Protein AF-Q4CN52-F1 (afdb_monomer_lite)

Radius of gyration: 37.88 Å; chains: 1; bounding box: 106×66×97 Å

Foldseek 3Di:
DDDDDDDDDPDDPPPPPCPVVPDPVVVLVVLCCLVVDDDDDPVVLVVDDPVVVVVSVVVVVVSVVV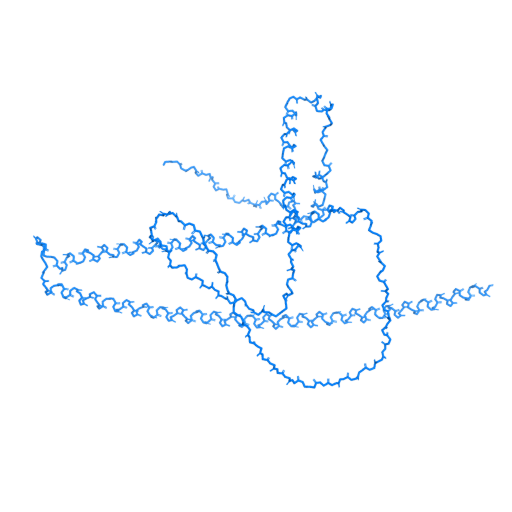VVVLVVLVVVVVVVVPPDPPPPDDDDDDPDPPPPPPDDDDDDDDDDDDDDDDDDDDDDDDDDDDDDDDDDDDDDDDPDDDPPPPDDPDPVNVDCDSVNSSVSVVVVVVVVVVVVVVVVVVVVVVVVVVVVVVVVVVVVVVVVVVLVVVCCVQFPDDPDPHGDPVSVVVSVVVVVVVVVVVVVVVVVVVVVVVVVVVVVVVVVVVVVVVVVVVVVVVVVVVVVVVVVVVVVVVVVVVVVVVVVVVVVVVVVVVVVD

Sequence (321 aa):
MSIARSPVAENGSEVNPFEFLACDNNEQQLWEEVYLRQFPDAQEFEALTLEEQREIVAELQEEVDLLEEETTVFLRHAESLRMPRVPNALLGSPTNRRKSLSTLLLSEPLPQAPEDSTVNENLVAASGELGGEAIVLSSSSVRRGQAYSRKSVDTNEMYVTLEDRVAMLTKERERLRQQREKDEKEGEHLHELLTATVKEAVGRSKELRLELLQFKREVLNEGSSTASSDDLLRFMAKRYSMQAKYLDKLNVQCAAAERNITQTQQQLRQRHAAGEAFRAIDFEQLRIENQQFNERIERKNLELVELKGTSTRTVQTLNTL

Structure (mmCIF, N/CA/C/O backbone):
data_AF-Q4CN52-F1
#
_entry.id   AF-Q4CN52-F1
#
loop_
_atom_site.group_PDB
_atom_site.id
_atom_site.type_symbol
_atom_site.label_atom_id
_atom_site.label_alt_id
_atom_site.label_comp_id
_atom_site.label_asym_id
_atom_site.label_entity_id
_atom_site.label_seq_id
_atom_site.pdbx_PDB_ins_code
_atom_site.Cartn_x
_atom_site.Cartn_y
_atom_site.Cartn_z
_atom_site.occupancy
_atom_site.B_iso_or_equiv
_atom_site.auth_seq_id
_atom_site.auth_comp_id
_atom_site.auth_asym_id
_atom_site.auth_atom_id
_atom_site.pdbx_PDB_model_num
ATOM 1 N N . MET A 1 1 ? 26.172 13.542 10.185 1.00 41.12 1 MET A N 1
ATOM 2 C CA . MET A 1 1 ? 26.839 12.900 11.336 1.00 41.12 1 MET A CA 1
ATOM 3 C C . MET A 1 1 ? 25.776 12.653 12.396 1.00 41.12 1 MET A C 1
ATOM 5 O O . MET A 1 1 ? 24.963 13.540 12.595 1.00 41.12 1 MET A O 1
ATOM 9 N N . SER A 1 2 ? 25.777 11.455 12.986 1.00 41.44 2 SER A N 1
ATOM 10 C CA . SER A 1 2 ? 24.912 10.966 14.078 1.00 41.44 2 SER A CA 1
ATOM 11 C C . SER A 1 2 ? 23.402 10.875 13.822 1.00 41.44 2 SER A C 1
ATOM 13 O O . SER A 1 2 ? 22.648 11.779 14.151 1.00 41.44 2 SER A O 1
ATOM 15 N N . ILE A 1 3 ? 22.961 9.710 13.333 1.00 44.53 3 ILE A N 1
ATOM 16 C CA . ILE A 1 3 ? 21.624 9.173 13.626 1.00 44.53 3 ILE A CA 1
ATOM 17 C C . ILE A 1 3 ? 21.858 7.941 14.498 1.00 44.53 3 ILE A C 1
ATOM 19 O O . ILE A 1 3 ? 22.476 6.968 14.058 1.00 44.53 3 ILE A O 1
ATOM 23 N N . ALA A 1 4 ? 21.443 8.033 15.759 1.00 48.38 4 ALA A N 1
ATOM 24 C CA . ALA A 1 4 ? 21.527 6.952 16.723 1.00 48.38 4 ALA A CA 1
ATOM 25 C C . ALA A 1 4 ? 20.525 5.852 16.344 1.00 48.38 4 ALA A C 1
ATOM 27 O O . ALA A 1 4 ? 19.319 6.075 16.309 1.00 48.38 4 ALA A O 1
ATOM 28 N N . ARG A 1 5 ? 21.055 4.663 16.044 1.00 37.78 5 ARG A N 1
ATOM 29 C CA . ARG A 1 5 ? 20.322 3.394 16.041 1.00 37.78 5 ARG A CA 1
ATOM 30 C C . ARG A 1 5 ? 20.084 2.981 17.495 1.00 37.78 5 ARG A C 1
ATOM 32 O O . ARG A 1 5 ? 21.060 2.862 18.233 1.00 37.78 5 ARG A O 1
ATOM 39 N N . SER A 1 6 ? 18.841 2.708 17.879 1.00 48.25 6 SER A N 1
ATOM 40 C CA . SER A 1 6 ? 18.542 1.832 19.018 1.00 48.25 6 SER A CA 1
ATOM 41 C C . SER A 1 6 ? 18.212 0.416 18.505 1.00 48.25 6 SER A C 1
ATOM 43 O O . SER A 1 6 ? 17.913 0.252 17.317 1.00 48.25 6 SER A O 1
ATOM 45 N N . PRO A 1 7 ? 18.414 -0.622 19.336 1.00 40.28 7 PRO A N 1
ATOM 46 C CA . PRO A 1 7 ? 18.728 -1.964 18.871 1.00 40.28 7 PRO A CA 1
ATOM 47 C C . PRO A 1 7 ? 17.494 -2.847 18.669 1.00 40.28 7 PRO A C 1
ATOM 49 O O . PRO A 1 7 ? 16.496 -2.744 19.373 1.00 40.28 7 PRO A O 1
ATOM 52 N N . VAL A 1 8 ? 17.640 -3.761 17.711 1.00 36.97 8 VAL A N 1
ATOM 53 C CA . VAL A 1 8 ? 16.787 -4.927 17.472 1.00 36.97 8 VAL A CA 1
ATOM 54 C C . VAL A 1 8 ? 16.820 -5.824 18.711 1.00 36.97 8 VAL A C 1
ATOM 56 O O . VAL A 1 8 ? 17.900 -6.258 19.113 1.00 36.97 8 VAL A O 1
ATOM 59 N N . ALA A 1 9 ? 15.655 -6.107 19.292 1.00 44.53 9 ALA A N 1
ATOM 60 C CA . ALA A 1 9 ? 15.470 -7.189 20.250 1.00 44.53 9 ALA A CA 1
ATOM 61 C C . ALA A 1 9 ? 14.647 -8.295 19.581 1.00 44.53 9 ALA A C 1
ATOM 63 O O . ALA A 1 9 ? 13.509 -8.093 19.163 1.00 44.53 9 ALA A O 1
ATOM 64 N N . GLU A 1 10 ? 15.292 -9.447 19.430 1.00 38.47 10 GLU A N 1
ATOM 65 C CA . GLU A 1 10 ? 14.723 -10.711 18.983 1.00 38.47 10 GLU A CA 1
ATOM 66 C C . GLU A 1 10 ? 13.746 -11.258 20.039 1.00 38.47 10 GLU A C 1
ATOM 68 O O . GLU A 1 10 ? 14.039 -11.227 21.231 1.00 38.47 10 GLU A O 1
ATOM 73 N N . ASN A 1 11 ? 12.623 -11.818 19.580 1.00 39.62 11 ASN A N 1
ATOM 74 C CA . ASN A 1 11 ? 11.666 -12.629 20.344 1.00 39.62 11 ASN A CA 1
ATOM 75 C C . ASN A 1 11 ? 11.054 -11.988 21.603 1.00 39.62 11 ASN A C 1
ATOM 77 O O . ASN A 1 11 ? 11.485 -12.226 22.729 1.00 39.62 11 ASN A O 1
ATOM 81 N N . GLY A 1 12 ? 9.926 -11.310 21.426 1.00 34.00 12 GLY A N 1
ATOM 82 C CA . GLY A 1 12 ? 8.997 -11.006 22.509 1.00 34.00 12 GLY A CA 1
ATOM 83 C C . GLY A 1 12 ? 7.666 -10.613 21.900 1.00 34.00 12 GLY A C 1
ATOM 84 O O . GLY A 1 12 ? 7.642 -9.778 21.003 1.00 34.00 12 GLY A O 1
ATOM 85 N N . SER A 1 13 ? 6.578 -11.255 22.320 1.00 41.47 13 SER A N 1
ATOM 86 C CA . SER A 1 13 ? 5.227 -10.832 21.963 1.00 41.47 13 SER A CA 1
ATOM 87 C C . SER A 1 13 ? 5.102 -9.330 22.206 1.00 41.47 13 SER A C 1
ATOM 89 O O . SER A 1 13 ? 5.312 -8.886 23.337 1.00 41.47 13 SER A O 1
ATOM 91 N N . GLU A 1 14 ? 4.779 -8.558 21.170 1.00 43.41 14 GLU A N 1
ATOM 92 C CA . GLU A 1 14 ? 4.268 -7.203 21.348 1.00 43.41 14 GLU A CA 1
ATOM 93 C C . GLU A 1 14 ? 2.945 -7.334 22.105 1.00 43.41 14 GLU A C 1
ATOM 95 O O . GLU A 1 14 ? 1.883 -7.526 21.517 1.00 43.41 14 GLU A O 1
ATOM 100 N N . VAL A 1 15 ? 3.035 -7.328 23.437 1.00 47.25 15 VAL A N 1
ATOM 101 C CA . VAL A 1 15 ? 1.887 -7.134 24.311 1.00 47.25 15 VAL A CA 1
ATOM 102 C C . VAL A 1 15 ? 1.438 -5.721 24.012 1.00 47.25 15 VAL A C 1
ATOM 104 O O . VAL A 1 15 ? 2.102 -4.747 24.373 1.00 47.25 15 VAL A O 1
ATOM 107 N N . ASN A 1 16 ? 0.363 -5.623 23.243 1.00 52.88 16 ASN A N 1
ATOM 108 C CA . ASN A 1 16 ? -0.244 -4.355 22.913 1.00 52.88 16 ASN A CA 1
ATOM 109 C C . ASN A 1 16 ? -0.607 -3.708 24.263 1.00 52.88 16 ASN A C 1
ATOM 111 O O . ASN A 1 16 ? -1.336 -4.335 25.033 1.00 52.88 16 ASN A O 1
ATOM 115 N N . PRO A 1 17 ? -0.131 -2.496 24.604 1.00 55.00 17 PRO A N 1
ATOM 116 C CA . PRO A 1 17 ? -0.416 -1.875 25.906 1.00 55.00 17 PRO A CA 1
ATOM 117 C C . PRO A 1 17 ? -1.921 -1.637 26.139 1.00 55.00 17 PRO A C 1
ATOM 119 O O . PRO A 1 17 ? -2.344 -1.290 27.235 1.00 55.00 17 PRO A O 1
ATOM 122 N N . PHE A 1 18 ? -2.731 -1.885 25.109 1.00 49.16 18 PHE A N 1
ATOM 123 C CA . PHE A 1 18 ? -4.181 -1.822 25.093 1.00 49.16 18 PHE A CA 1
ATOM 124 C C . PHE A 1 18 ? -4.878 -3.195 25.123 1.00 49.16 18 PHE A C 1
ATOM 126 O O . PHE A 1 18 ? -6.095 -3.244 24.995 1.00 49.16 18 PHE A O 1
ATOM 133 N N . GLU A 1 19 ? -4.169 -4.316 25.301 1.00 50.66 19 GLU A N 1
ATOM 134 C CA . GLU A 1 19 ? -4.784 -5.659 25.373 1.00 50.66 19 GLU A CA 1
ATOM 135 C C . GLU A 1 19 ? -5.739 -5.804 26.581 1.00 50.66 19 GLU A C 1
ATOM 137 O O . GLU A 1 19 ? -6.690 -6.580 26.543 1.00 50.66 19 GLU A O 1
ATOM 142 N N . PHE A 1 20 ? -5.581 -4.962 27.608 1.00 50.81 20 PHE A N 1
ATOM 143 C CA . PHE A 1 20 ? -6.524 -4.817 28.726 1.00 50.81 20 PHE A CA 1
ATOM 144 C C . PHE A 1 20 ? -7.886 -4.201 28.331 1.00 50.81 20 PHE A C 1
ATOM 146 O O . PHE A 1 20 ? -8.882 -4.417 29.025 1.00 50.81 20 PHE A O 1
ATOM 153 N N . LEU A 1 21 ? -7.970 -3.496 27.195 1.00 48.28 21 LEU A N 1
ATOM 154 C CA . LEU A 1 21 ? -9.228 -2.948 26.666 1.00 48.28 21 LEU A CA 1
ATOM 155 C C . LEU A 1 21 ? -10.101 -4.007 25.970 1.00 48.28 21 LEU A C 1
ATOM 157 O O . LEU A 1 21 ? -11.225 -3.714 25.588 1.00 48.28 21 LEU A O 1
ATOM 161 N N . ALA A 1 22 ? -9.616 -5.241 25.795 1.00 48.03 22 ALA A N 1
ATOM 162 C CA . ALA A 1 22 ? -10.316 -6.273 25.024 1.00 48.03 22 ALA A CA 1
ATOM 163 C C . ALA A 1 22 ? -11.457 -6.988 25.780 1.00 48.03 22 ALA A C 1
ATOM 165 O O . ALA A 1 22 ? -12.064 -7.911 25.240 1.00 48.03 22 ALA A O 1
ATOM 166 N N . CYS A 1 23 ? -11.755 -6.604 27.024 1.00 44.44 23 CYS A N 1
ATOM 167 C CA . CYS A 1 23 ? -12.922 -7.106 27.747 1.00 44.44 23 CYS A CA 1
ATOM 168 C C . CYS A 1 23 ? -14.024 -6.045 27.730 1.00 44.44 23 CYS A C 1
ATOM 170 O O . CYS A 1 23 ? -13.919 -5.056 28.446 1.00 44.44 23 CYS A O 1
ATOM 172 N N . ASP A 1 24 ? -15.104 -6.286 26.984 1.00 56.06 24 ASP A N 1
ATOM 173 C CA . ASP A 1 24 ? -16.259 -5.374 26.877 1.00 56.06 24 ASP A CA 1
ATOM 174 C C . ASP A 1 24 ? -16.867 -4.985 28.247 1.00 56.06 24 ASP A C 1
ATOM 176 O O . ASP A 1 24 ? -17.455 -3.918 28.391 1.00 56.06 24 ASP A O 1
ATOM 180 N N . ASN A 1 25 ? -16.676 -5.811 29.285 1.00 54.09 25 ASN A N 1
ATOM 181 C CA . ASN A 1 25 ? -17.121 -5.520 30.658 1.00 54.09 25 ASN A CA 1
ATOM 182 C C . ASN A 1 25 ? -16.193 -4.566 31.437 1.00 54.09 25 ASN A C 1
ATOM 184 O O . ASN A 1 25 ? -16.567 -4.090 32.502 1.00 54.09 25 ASN A O 1
ATOM 188 N N . ASN A 1 26 ? -14.981 -4.318 30.944 1.00 67.50 26 ASN A N 1
ATOM 189 C CA . ASN A 1 26 ? -13.956 -3.517 31.610 1.00 67.50 26 ASN A CA 1
ATOM 190 C C . ASN A 1 26 ? -13.982 -2.055 31.139 1.00 67.50 26 ASN A C 1
ATOM 192 O O . ASN A 1 26 ? -13.696 -1.151 31.914 1.00 67.50 26 ASN A O 1
ATOM 196 N N . GLU A 1 27 ? -14.384 -1.802 29.887 1.00 66.62 27 GLU A N 1
ATOM 197 C CA . GLU A 1 27 ? -14.459 -0.434 29.361 1.00 66.62 27 GLU A CA 1
ATOM 198 C C . GLU A 1 27 ? -15.453 0.423 30.164 1.00 66.62 27 GLU A C 1
ATOM 200 O O . GLU A 1 27 ? -15.114 1.542 30.531 1.00 66.62 27 GLU A O 1
ATOM 205 N N . GLN A 1 28 ? -16.642 -0.092 30.509 1.00 68.31 28 GLN A N 1
ATOM 206 C CA . GLN A 1 28 ? -17.619 0.667 31.309 1.00 68.31 28 GLN A CA 1
ATOM 207 C C . GLN A 1 28 ? -17.085 1.036 32.694 1.00 68.31 28 GLN A C 1
ATOM 209 O O . GLN A 1 28 ? -17.228 2.183 33.103 1.00 68.31 28 GLN A O 1
ATOM 214 N N . GLN A 1 29 ? -16.426 0.099 33.379 1.00 73.44 29 GLN A N 1
ATOM 215 C CA . GLN A 1 29 ? -15.845 0.349 34.696 1.00 73.44 29 GLN A CA 1
ATOM 216 C C . GLN A 1 29 ? -14.724 1.398 34.628 1.00 73.44 29 GLN A C 1
ATOM 218 O O . GLN A 1 29 ? -14.658 2.278 35.479 1.00 73.44 29 GLN A O 1
ATOM 223 N N . LEU A 1 30 ? -13.891 1.362 33.584 1.00 72.25 30 LEU A N 1
ATOM 224 C CA . LEU A 1 30 ? -12.852 2.372 33.362 1.00 72.25 30 LEU A CA 1
ATOM 225 C C . LEU A 1 30 ? -13.446 3.757 33.098 1.00 72.25 30 LEU A C 1
ATOM 227 O O . LEU A 1 30 ? -12.950 4.750 33.622 1.00 72.25 30 LEU A O 1
ATOM 231 N N . TRP A 1 31 ? -14.522 3.841 32.313 1.00 74.50 31 TRP A N 1
ATOM 232 C CA . TRP A 1 31 ? -15.218 5.110 32.106 1.00 74.50 31 TRP A CA 1
ATOM 233 C C . TRP A 1 31 ? -15.865 5.611 33.396 1.00 74.50 31 TRP A C 1
ATOM 235 O O . TRP A 1 31 ? -15.773 6.799 33.689 1.00 74.50 31 TRP A O 1
ATOM 245 N N . GLU A 1 32 ? -16.474 4.732 34.191 1.00 77.38 32 GLU A N 1
ATOM 246 C CA . GLU A 1 32 ? -16.991 5.098 35.511 1.00 77.38 32 GLU A CA 1
ATOM 247 C C . GLU A 1 32 ? -15.885 5.652 36.413 1.00 77.38 32 GLU A C 1
ATOM 249 O O . GLU A 1 32 ? -16.086 6.698 37.017 1.00 77.38 32 GLU A O 1
ATOM 254 N N . GLU A 1 33 ? -14.707 5.027 36.456 1.00 79.56 33 GLU A N 1
ATOM 255 C CA . GLU A 1 33 ? -13.560 5.533 37.222 1.00 79.56 33 GLU A CA 1
ATOM 256 C C . GLU A 1 33 ? -13.109 6.923 36.755 1.00 79.56 33 GLU A C 1
ATOM 258 O O . GLU A 1 33 ? -12.825 7.781 37.589 1.00 79.56 33 GLU A O 1
ATOM 263 N N . VAL A 1 34 ? -13.097 7.174 35.441 1.00 77.50 34 VAL A N 1
ATOM 264 C CA . VAL A 1 34 ? -12.748 8.487 34.876 1.00 77.50 34 VAL A CA 1
ATOM 265 C C . VAL A 1 34 ? -13.794 9.544 35.240 1.00 77.50 34 VAL A C 1
ATOM 267 O O . VAL A 1 34 ? -13.436 10.606 35.732 1.00 77.50 34 VAL A O 1
ATOM 270 N N . TYR A 1 35 ? -15.088 9.267 35.048 1.00 79.50 35 TYR A N 1
ATOM 271 C CA . TYR A 1 35 ? -16.145 10.258 35.300 1.00 79.50 35 TYR A CA 1
ATOM 272 C C . TYR A 1 35 ? -16.517 10.421 36.781 1.00 79.50 35 TYR A C 1
ATOM 274 O O . TYR A 1 35 ? -17.169 11.404 37.135 1.00 79.50 35 TYR A O 1
ATOM 282 N N . LEU A 1 36 ? -16.159 9.464 37.640 1.00 80.75 36 LEU A N 1
ATOM 283 C CA . LEU A 1 36 ? -16.383 9.523 39.088 1.00 80.75 36 LEU A CA 1
ATOM 284 C C . LEU A 1 36 ? -15.123 9.925 39.863 1.00 80.75 36 LEU A C 1
ATOM 286 O O . LEU A 1 36 ? -15.158 9.919 41.098 1.00 80.75 36 LEU A O 1
ATOM 290 N N . ARG A 1 37 ? -14.028 10.273 39.174 1.00 81.44 37 ARG A N 1
ATOM 291 C CA . ARG A 1 37 ? -12.808 10.779 39.802 1.00 81.44 37 ARG A CA 1
ATOM 292 C C . ARG A 1 37 ? -13.136 12.036 40.612 1.00 81.44 37 ARG A C 1
ATOM 294 O O . ARG A 1 37 ? -13.828 12.937 40.146 1.00 81.44 37 ARG A O 1
ATOM 301 N N . GLN A 1 38 ? -12.680 12.067 41.861 1.00 84.75 38 GLN A N 1
ATOM 302 C CA . GLN A 1 38 ? -12.894 13.191 42.771 1.00 84.75 38 GLN A CA 1
ATOM 303 C C . GLN A 1 38 ? -11.559 13.862 43.058 1.00 84.75 38 GLN A C 1
ATOM 305 O O . GLN A 1 38 ? -10.579 13.192 43.385 1.00 84.75 38 GLN A O 1
ATOM 310 N N . PHE A 1 39 ? -11.543 15.186 42.952 1.00 85.31 39 PHE A N 1
ATOM 311 C CA . PHE A 1 39 ? -10.416 16.004 43.375 1.00 85.31 39 PHE A CA 1
ATOM 312 C C . PHE A 1 39 ? -10.600 16.443 44.829 1.00 85.31 39 PHE A C 1
ATOM 314 O O . PHE A 1 39 ? -11.741 16.637 45.255 1.00 85.31 39 PHE A O 1
ATOM 321 N N . PRO A 1 40 ? -9.500 16.610 45.582 1.00 83.19 40 PRO A N 1
ATOM 322 C CA . PRO A 1 40 ? -9.564 17.085 46.956 1.00 83.19 40 PRO A CA 1
ATOM 323 C C . PRO A 1 40 ? -10.214 18.467 47.036 1.00 83.19 40 PRO A C 1
ATOM 325 O O . PRO A 1 40 ? -9.947 19.351 46.215 1.00 83.19 40 PRO A O 1
ATOM 328 N N . ASP A 1 41 ? -11.040 18.663 48.062 1.00 86.19 41 ASP A N 1
ATOM 329 C CA . ASP A 1 41 ? -11.670 19.955 48.331 1.00 86.19 41 ASP A CA 1
ATOM 330 C C . ASP A 1 41 ? -10.610 21.017 48.677 1.00 86.19 41 ASP A C 1
ATOM 332 O O . ASP A 1 41 ? -9.489 20.704 49.076 1.00 86.19 41 ASP A O 1
ATOM 336 N N . ALA A 1 42 ? -10.957 22.308 48.598 1.00 86.81 42 ALA A N 1
ATOM 337 C CA . ALA A 1 42 ? -10.000 23.405 48.814 1.00 86.81 42 ALA A CA 1
ATOM 338 C C . ALA A 1 42 ? -9.206 23.305 50.139 1.00 86.81 42 ALA A C 1
ATOM 340 O O . ALA A 1 42 ? -8.033 23.664 50.185 1.00 86.81 42 ALA A O 1
ATOM 341 N N . GLN A 1 43 ? -9.825 22.784 51.206 1.00 85.06 43 GLN A N 1
ATOM 342 C CA . GLN A 1 43 ? -9.169 22.576 52.506 1.00 85.06 43 GLN A CA 1
ATOM 343 C C . GLN A 1 43 ? -8.192 21.393 52.497 1.00 85.06 43 GLN A C 1
ATOM 345 O O . GLN A 1 43 ? -7.158 21.438 53.160 1.00 85.06 43 GLN A O 1
ATOM 350 N N . GLU A 1 44 ? -8.513 20.339 51.749 1.00 85.44 44 GLU A N 1
ATOM 351 C CA . GLU A 1 44 ? -7.656 19.164 51.580 1.00 85.44 44 GLU A CA 1
ATOM 352 C C . GLU A 1 44 ? -6.467 19.506 50.679 1.00 85.44 44 GLU A C 1
ATOM 354 O O . GLU A 1 44 ? -5.334 19.150 50.991 1.00 85.44 44 GLU A O 1
ATOM 359 N N . PHE A 1 45 ? -6.705 20.296 49.628 1.00 87.69 45 PHE A N 1
ATOM 360 C CA . PHE A 1 45 ? -5.666 20.827 48.750 1.00 87.69 45 PHE A CA 1
ATOM 361 C C . PHE A 1 45 ? -4.639 21.685 49.505 1.00 87.69 45 PHE A C 1
ATOM 363 O O . PHE A 1 45 ? -3.437 21.543 49.289 1.00 87.69 45 PHE A O 1
ATOM 370 N N . GLU A 1 46 ? -5.078 22.538 50.438 1.00 87.31 46 GLU A N 1
ATOM 371 C CA . GLU A 1 46 ? -4.179 23.350 51.276 1.00 87.31 46 GLU A CA 1
ATOM 372 C C . GLU A 1 46 ? -3.344 22.523 52.270 1.00 87.31 46 GLU A C 1
ATOM 374 O O . GLU A 1 46 ? -2.264 22.962 52.672 1.00 87.31 46 GLU A O 1
ATOM 379 N N . ALA A 1 47 ? -3.817 21.335 52.661 1.00 89.25 47 ALA A N 1
ATOM 380 C CA . ALA A 1 47 ? -3.114 20.441 53.581 1.00 89.25 47 ALA A CA 1
ATOM 381 C C . ALA A 1 47 ? -2.030 19.582 52.899 1.00 89.25 47 ALA A C 1
ATOM 383 O O . ALA A 1 47 ? -1.182 19.012 53.591 1.00 89.25 47 ALA A O 1
ATOM 384 N N . LEU A 1 48 ? -2.055 19.494 51.567 1.00 87.81 48 LEU A N 1
ATOM 385 C CA . LEU A 1 48 ? -1.108 18.725 50.763 1.00 87.81 48 LEU A CA 1
ATOM 386 C C . LEU A 1 48 ? 0.245 19.437 50.632 1.00 87.81 48 LEU A C 1
ATOM 388 O O . LEU A 1 48 ? 0.365 20.662 50.707 1.00 87.81 48 LEU A O 1
ATOM 392 N N . THR A 1 49 ? 1.297 18.652 50.425 1.00 92.31 49 THR A N 1
ATOM 393 C CA . THR A 1 49 ? 2.633 19.170 50.127 1.00 92.31 49 THR A CA 1
ATOM 394 C C . THR A 1 49 ? 2.650 19.900 48.781 1.00 92.31 49 THR A C 1
ATOM 396 O O . THR A 1 49 ? 1.843 19.638 47.894 1.00 92.31 49 THR A O 1
ATOM 399 N N . LEU A 1 50 ? 3.614 20.807 48.581 1.00 89.44 50 LEU A N 1
ATOM 400 C CA . LEU A 1 50 ? 3.767 21.517 47.301 1.00 89.44 50 LEU A CA 1
ATOM 401 C C . LEU A 1 50 ? 3.996 20.578 46.104 1.00 89.44 50 LEU A C 1
ATOM 403 O O . LEU A 1 50 ? 3.726 20.973 44.972 1.00 89.44 50 LEU A O 1
ATOM 407 N N . GLU A 1 51 ? 4.548 19.385 46.329 1.00 91.50 51 GLU A N 1
ATOM 408 C CA . GLU A 1 51 ? 4.743 18.375 45.284 1.00 91.50 51 GLU A CA 1
ATOM 409 C C . GLU A 1 51 ? 3.409 17.716 44.919 1.00 91.50 51 GLU A C 1
ATOM 411 O O . GLU A 1 51 ? 3.038 17.734 43.748 1.00 91.50 51 GLU A O 1
ATOM 416 N N . GLU A 1 52 ? 2.638 17.270 45.914 1.00 91.62 52 GLU A N 1
ATOM 417 C CA . GLU A 1 52 ? 1.290 16.711 45.718 1.00 91.62 52 GLU A CA 1
ATOM 418 C C . GLU A 1 52 ? 0.336 17.733 45.079 1.00 91.62 52 GLU A C 1
ATOM 420 O O . GLU A 1 52 ? -0.405 17.409 44.156 1.00 91.62 52 GLU A O 1
ATOM 425 N N . GLN A 1 53 ? 0.396 19.003 45.497 1.00 91.06 53 GLN A N 1
ATOM 426 C CA . GLN A 1 53 ? -0.383 20.079 44.876 1.00 91.06 53 GLN A CA 1
ATOM 427 C C . GLN A 1 53 ? -0.053 20.243 43.386 1.00 91.06 53 GLN A C 1
ATOM 429 O O . GLN A 1 53 ? -0.948 20.498 42.584 1.00 91.06 53 GLN A O 1
ATOM 434 N N . ARG A 1 54 ? 1.222 20.112 42.993 1.00 92.06 54 ARG A N 1
ATOM 435 C CA . ARG A 1 54 ? 1.630 20.195 41.579 1.00 92.06 54 ARG A CA 1
ATOM 436 C C . ARG A 1 54 ? 1.138 19.001 40.777 1.00 92.06 54 ARG A C 1
ATOM 438 O O . ARG A 1 54 ? 0.740 19.196 39.634 1.00 92.06 54 ARG A O 1
ATOM 445 N N . GLU A 1 55 ? 1.185 17.809 41.359 1.00 92.31 55 GLU A N 1
ATOM 446 C CA . GLU A 1 55 ? 0.684 16.584 40.738 1.00 92.31 55 GLU A CA 1
ATOM 447 C C . GLU A 1 55 ? -0.824 16.679 40.500 1.00 92.31 55 GLU A C 1
ATOM 449 O O . GLU A 1 55 ? -1.257 16.577 39.359 1.00 92.31 55 GLU A O 1
ATOM 454 N N . ILE A 1 56 ? -1.604 17.035 41.523 1.00 90.56 56 ILE A N 1
ATOM 455 C CA . ILE A 1 56 ? -3.061 17.204 41.405 1.00 90.56 56 ILE A CA 1
ATOM 456 C C . ILE A 1 56 ? -3.426 18.279 40.378 1.00 90.56 56 ILE A C 1
ATOM 458 O O . ILE A 1 56 ? -4.357 18.100 39.599 1.00 90.56 56 ILE A O 1
ATOM 462 N N . VAL A 1 57 ? -2.700 19.403 40.346 1.00 91.00 57 VAL A N 1
ATOM 463 C CA . VAL A 1 57 ? -2.934 20.445 39.334 1.00 91.00 57 VAL A CA 1
ATOM 464 C C . VAL A 1 57 ? -2.614 19.936 37.927 1.00 91.00 57 VAL A C 1
ATOM 466 O O . VAL A 1 57 ? -3.334 20.290 36.998 1.00 91.00 57 VAL A O 1
ATOM 469 N N . ALA A 1 58 ? -1.571 19.122 37.754 1.00 92.00 58 ALA A N 1
ATOM 470 C CA . ALA A 1 58 ? -1.245 18.520 36.463 1.00 92.00 58 ALA A CA 1
ATOM 471 C C . ALA A 1 58 ? -2.308 17.497 36.025 1.00 92.00 58 ALA A C 1
ATOM 473 O O . ALA A 1 58 ? -2.732 17.529 34.874 1.00 92.00 58 ALA A O 1
ATOM 474 N N . GLU A 1 59 ? -2.791 16.655 36.942 1.00 90.25 59 GLU A N 1
ATOM 475 C CA . GLU A 1 59 ? -3.889 15.716 36.678 1.00 90.25 59 GLU A CA 1
ATOM 476 C C . GLU A 1 59 ? -5.193 16.444 36.323 1.00 90.25 59 GLU A C 1
ATOM 478 O O . GLU A 1 59 ? -5.877 16.066 35.378 1.00 90.25 59 GLU A O 1
ATOM 483 N N . LEU A 1 60 ? -5.524 17.523 37.041 1.00 89.94 60 LEU A N 1
ATOM 484 C CA . LEU A 1 60 ? -6.700 18.343 36.749 1.00 89.94 60 LEU A CA 1
ATOM 485 C C . LEU A 1 60 ? -6.579 19.039 35.387 1.00 89.94 60 LEU A C 1
ATOM 487 O O . LEU A 1 60 ? -7.572 19.170 34.680 1.00 89.94 60 LEU A O 1
ATOM 491 N N . GLN A 1 61 ? -5.379 19.492 35.013 1.00 92.38 61 GLN A N 1
ATOM 492 C CA . GLN A 1 61 ? -5.125 20.039 33.677 1.00 92.38 61 GLN A CA 1
ATOM 493 C C . GLN A 1 61 ? -5.358 18.984 32.592 1.00 92.38 61 GLN A C 1
ATOM 495 O O . GLN A 1 61 ? -6.064 19.266 31.630 1.00 92.38 61 GLN A O 1
ATOM 500 N N . GLU A 1 62 ? -4.837 17.770 32.776 1.00 90.94 62 GLU A N 1
ATOM 501 C CA . GLU A 1 62 ? -5.072 16.654 31.854 1.00 90.94 62 GLU A CA 1
ATOM 502 C C . GLU A 1 62 ? -6.567 16.308 31.745 1.00 90.94 62 GLU A C 1
ATOM 504 O O . GLU A 1 62 ? -7.074 16.105 30.645 1.00 90.94 62 GLU A O 1
ATOM 509 N N . GLU A 1 63 ? -7.307 16.300 32.858 1.00 89.19 63 GLU A N 1
ATOM 510 C CA . GLU A 1 63 ? -8.750 16.040 32.840 1.00 89.19 63 GLU A CA 1
ATOM 511 C C . GLU A 1 63 ? -9.542 17.150 32.137 1.00 89.19 63 GLU A C 1
ATOM 513 O O . GLU A 1 63 ? -10.455 16.860 31.363 1.00 89.19 63 GLU A O 1
ATOM 518 N N . VAL A 1 64 ? -9.180 18.418 32.349 1.00 90.12 64 VAL A N 1
ATOM 519 C CA . VAL A 1 64 ? -9.785 19.542 31.620 1.00 90.12 64 VAL A CA 1
ATOM 520 C C . VAL A 1 64 ? -9.538 19.401 30.118 1.00 90.12 64 VAL A C 1
ATOM 522 O O . VAL A 1 64 ? -10.492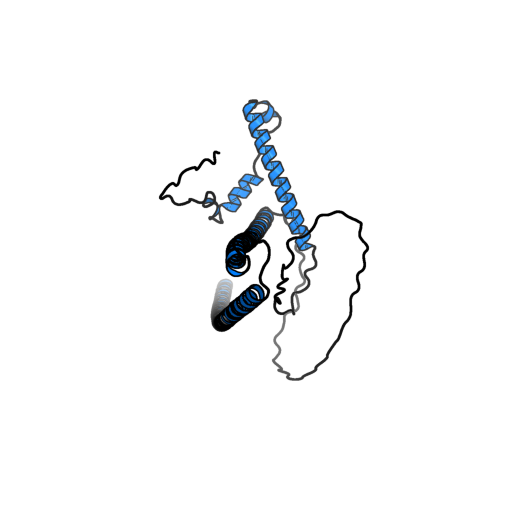 19.517 29.348 1.00 90.12 64 VAL A O 1
ATOM 525 N N . ASP A 1 65 ? -8.313 19.072 29.701 1.00 92.12 65 ASP A N 1
ATOM 526 C CA . ASP A 1 65 ? -7.978 18.843 28.291 1.00 92.12 65 ASP A CA 1
ATOM 527 C C . ASP A 1 65 ? -8.805 17.678 27.697 1.00 92.12 65 ASP A C 1
ATOM 529 O O . ASP A 1 65 ? -9.324 17.772 26.580 1.00 92.12 65 ASP A O 1
ATOM 533 N N . LEU A 1 66 ? -8.999 16.589 28.454 1.00 90.25 66 LEU A N 1
ATOM 534 C CA . LEU A 1 66 ? -9.835 15.453 28.043 1.00 90.25 66 LEU A CA 1
ATOM 535 C C . LEU A 1 66 ? -11.318 15.831 27.899 1.00 90.25 66 LEU A C 1
ATOM 537 O O . LEU A 1 66 ? -11.960 15.425 26.925 1.00 90.25 66 LEU A O 1
ATOM 541 N N . LEU A 1 67 ? -11.867 16.613 28.833 1.00 89.38 67 LEU A N 1
ATOM 542 C CA . LEU A 1 67 ? -13.255 17.091 28.791 1.00 89.38 67 LEU A CA 1
ATOM 543 C C . LEU A 1 67 ? -13.487 18.090 27.647 1.00 89.38 67 LEU A C 1
ATOM 545 O O . LEU A 1 67 ? -14.566 18.110 27.038 1.00 89.38 67 LEU A O 1
ATOM 549 N N . GLU A 1 68 ? -12.488 18.914 27.323 1.00 92.50 68 GLU A N 1
ATOM 550 C CA . GLU A 1 68 ? -12.524 19.784 26.147 1.00 92.50 68 GLU A CA 1
ATOM 551 C C . GLU A 1 68 ? -12.604 18.951 24.861 1.00 92.50 68 GLU A C 1
ATOM 553 O O . GLU A 1 68 ? -13.510 19.167 24.046 1.00 92.50 68 GLU A O 1
ATOM 558 N N . GLU A 1 69 ? -11.736 17.946 24.706 1.00 91.00 69 GLU A N 1
ATOM 559 C CA . GLU A 1 69 ? -11.763 17.027 23.564 1.00 91.00 69 GLU A CA 1
ATOM 560 C C . GLU A 1 69 ? -13.092 16.265 23.467 1.00 91.00 69 GLU A C 1
ATOM 562 O O . GLU A 1 69 ? -13.705 16.236 22.394 1.00 91.00 69 GLU A O 1
ATOM 567 N N . GLU A 1 70 ? -13.601 15.725 24.578 1.00 90.81 70 GLU A N 1
ATOM 568 C CA . GLU A 1 70 ? -14.916 15.076 24.657 1.00 90.81 70 GLU A CA 1
ATOM 569 C C . GLU A 1 70 ? -16.028 16.010 24.154 1.00 90.81 70 GLU A C 1
ATOM 571 O O . GLU A 1 70 ? -16.847 15.631 23.306 1.00 90.81 70 GLU A O 1
ATOM 576 N N . THR A 1 71 ? -16.021 17.263 24.613 1.00 91.56 71 THR A N 1
ATOM 577 C CA . THR A 1 71 ? -16.980 18.281 24.176 1.00 91.56 71 THR A CA 1
ATOM 578 C C . THR A 1 71 ? -16.898 18.497 22.665 1.00 91.56 71 THR A C 1
ATOM 580 O O . THR A 1 71 ? -17.936 18.577 21.996 1.00 91.56 71 THR A O 1
ATOM 583 N N . THR A 1 72 ? -15.693 18.525 22.082 1.00 92.75 72 THR A N 1
ATOM 584 C CA . THR A 1 72 ? -15.547 18.633 20.621 1.00 92.75 72 THR A CA 1
ATOM 585 C C . THR A 1 72 ? -16.135 17.428 19.885 1.00 92.75 72 THR A C 1
ATOM 587 O O . THR A 1 72 ? -16.807 17.600 18.861 1.00 92.75 72 THR A O 1
ATOM 590 N N . VAL A 1 73 ? -15.940 16.211 20.406 1.00 91.31 73 VAL A N 1
ATOM 591 C CA . VAL A 1 73 ? -16.490 14.980 19.822 1.00 91.31 73 VAL A CA 1
ATOM 592 C C . VAL A 1 73 ? -18.015 15.018 19.839 1.00 91.31 73 VAL A C 1
ATOM 594 O O . VAL A 1 73 ? -18.658 14.720 18.826 1.00 91.31 73 VAL A O 1
ATOM 597 N N . PHE A 1 74 ? -18.612 15.441 20.951 1.00 91.44 74 PHE A N 1
ATOM 598 C CA . PHE A 1 74 ? -20.065 15.535 21.080 1.00 91.44 74 PHE A CA 1
ATOM 599 C C . PHE A 1 74 ? -20.664 16.615 20.185 1.00 91.44 74 PHE A C 1
ATOM 601 O O . PHE A 1 74 ? -21.708 16.382 19.571 1.00 91.44 74 PHE A O 1
ATOM 608 N N . LEU A 1 75 ? -19.990 17.756 20.028 1.00 90.94 75 LEU A N 1
ATOM 609 C CA . LEU A 1 75 ? -20.403 18.789 19.078 1.00 90.94 75 LEU A CA 1
ATOM 610 C C . LEU A 1 75 ? -20.414 18.256 17.639 1.00 90.94 75 LEU A C 1
ATOM 612 O O . LEU A 1 75 ? -21.434 18.380 16.959 1.00 90.94 75 LEU A O 1
ATOM 616 N N . ARG A 1 76 ? -19.348 17.570 17.199 1.00 86.75 76 ARG A N 1
ATOM 617 C CA . ARG A 1 76 ? -19.312 16.926 15.870 1.00 86.75 76 ARG A CA 1
ATOM 618 C C . ARG A 1 76 ? -20.423 15.891 15.706 1.00 86.75 76 ARG A C 1
ATOM 620 O O . ARG A 1 76 ? -21.031 15.785 14.638 1.00 86.75 76 ARG A O 1
ATOM 627 N N . HIS A 1 77 ? -20.711 15.117 16.753 1.00 87.75 77 HIS A N 1
ATOM 628 C CA . HIS A 1 77 ? -21.800 14.146 16.720 1.00 87.75 77 HIS A CA 1
ATOM 629 C C . HIS A 1 77 ? -23.165 14.833 16.565 1.00 87.75 77 HIS A C 1
ATOM 631 O O . HIS A 1 77 ? -23.965 14.431 15.716 1.00 87.75 77 HIS A O 1
ATOM 637 N N . ALA A 1 78 ? -23.420 15.897 17.327 1.00 87.31 78 ALA A N 1
ATOM 638 C CA . ALA A 1 78 ? -24.646 16.684 17.233 1.00 87.31 78 ALA A CA 1
ATOM 639 C C . ALA A 1 78 ? -24.810 17.334 15.847 1.00 87.31 78 ALA A C 1
ATOM 641 O O . ALA A 1 78 ? -25.905 17.325 15.281 1.00 87.31 78 ALA A O 1
ATOM 642 N N . GLU A 1 79 ? -23.725 17.846 15.262 1.00 87.88 79 GLU A N 1
ATOM 643 C CA . GLU A 1 79 ? -23.702 18.358 13.887 1.00 87.88 79 GLU A CA 1
ATOM 644 C C . GLU A 1 79 ? -24.036 17.267 12.865 1.00 87.88 79 GLU A C 1
ATOM 646 O O . GLU A 1 79 ? -24.874 17.479 11.986 1.00 87.88 79 GLU A O 1
ATOM 651 N N . SER A 1 80 ? -23.467 16.067 13.017 1.00 84.12 80 SER A N 1
ATOM 652 C CA . SER A 1 80 ? -23.757 14.921 12.147 1.00 84.12 80 SER A CA 1
ATOM 653 C C . SER A 1 80 ? -25.240 14.526 12.160 1.00 84.12 80 SER A C 1
ATOM 655 O O . SER A 1 80 ? -25.757 14.093 11.129 1.00 84.12 80 SER A O 1
ATOM 657 N N . LEU A 1 81 ? -25.933 14.700 13.290 1.00 81.62 81 LEU A N 1
ATOM 658 C CA . LEU A 1 81 ? -27.371 14.440 13.414 1.00 81.62 81 LEU A CA 1
ATOM 659 C C . LEU A 1 81 ? -28.246 15.561 12.834 1.00 81.62 81 LEU A C 1
ATOM 661 O O . LEU A 1 81 ? -29.362 15.288 12.391 1.00 81.62 81 LEU A O 1
ATOM 665 N N . ARG A 1 82 ? -27.762 16.810 12.825 1.00 79.12 82 ARG A N 1
ATOM 666 C CA . ARG A 1 82 ? -28.478 17.961 12.244 1.00 79.12 82 ARG A CA 1
ATOM 667 C C . ARG A 1 82 ? -28.480 17.957 10.720 1.00 79.12 82 ARG A C 1
ATOM 669 O O . ARG A 1 82 ? -29.352 18.584 10.119 1.00 79.12 82 ARG A O 1
ATOM 676 N N . MET A 1 83 ? -27.536 17.262 10.090 1.00 59.47 83 MET A N 1
ATOM 677 C CA . MET A 1 83 ? -27.513 17.158 8.636 1.00 59.47 83 MET A CA 1
ATOM 678 C C . MET A 1 83 ? -28.713 16.330 8.150 1.00 59.47 83 MET A C 1
ATOM 680 O O . MET A 1 83 ? -28.886 15.189 8.589 1.00 59.47 83 MET A O 1
ATOM 684 N N . PRO A 1 84 ? -29.557 16.863 7.243 1.00 52.84 84 PRO A N 1
ATOM 685 C CA . PRO A 1 84 ? -30.687 16.114 6.716 1.00 52.84 84 PRO A CA 1
ATOM 686 C C . PRO A 1 84 ? -30.166 14.855 6.019 1.00 52.84 84 PRO A C 1
ATOM 688 O O . PRO A 1 84 ? -29.460 14.933 5.012 1.00 52.84 84 PRO A O 1
ATOM 691 N N . ARG A 1 85 ? -30.517 13.680 6.558 1.00 53.09 85 ARG A N 1
ATOM 692 C CA . ARG A 1 85 ? -30.357 12.402 5.857 1.00 53.09 85 ARG A CA 1
ATOM 693 C C . ARG A 1 85 ? -31.199 12.469 4.585 1.00 53.09 85 ARG A C 1
ATOM 695 O O . ARG A 1 85 ? -32.399 12.206 4.620 1.00 53.09 85 ARG A O 1
ATOM 702 N N . VAL A 1 86 ? -30.578 12.819 3.462 1.00 48.69 86 VAL A N 1
ATOM 703 C CA . VAL A 1 86 ? -31.153 12.536 2.146 1.00 48.69 86 VAL A CA 1
ATOM 704 C C . VAL A 1 86 ? -31.338 11.015 2.082 1.00 48.69 86 VAL A C 1
ATOM 706 O O . VAL A 1 86 ? -30.375 10.290 2.357 1.00 48.69 86 VAL A O 1
ATOM 709 N N . PRO A 1 87 ? -32.547 10.499 1.799 1.00 44.09 87 PRO A N 1
ATOM 710 C CA . PRO A 1 87 ? -32.755 9.067 1.681 1.00 44.09 87 PRO A CA 1
ATOM 711 C C . PRO A 1 87 ? -31.895 8.543 0.529 1.00 44.09 87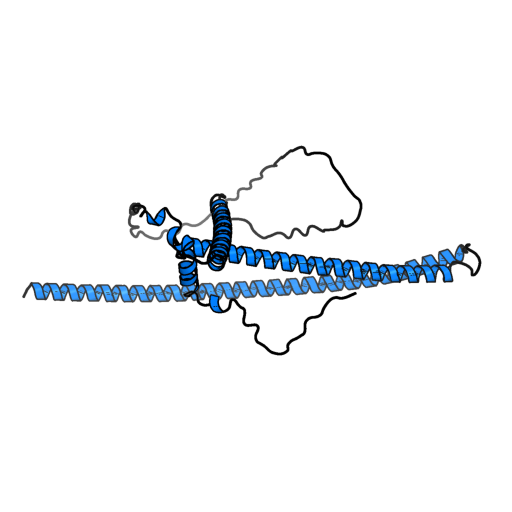 PRO A C 1
ATOM 713 O O . PRO A 1 87 ? -32.186 8.795 -0.637 1.00 44.09 87 PRO A O 1
ATOM 716 N N . ASN A 1 88 ? -30.832 7.808 0.859 1.00 41.34 88 ASN A N 1
ATOM 717 C CA . ASN A 1 88 ? -30.097 6.974 -0.086 1.00 41.34 88 ASN A CA 1
ATOM 718 C C . ASN A 1 88 ? -30.996 5.794 -0.487 1.00 41.34 88 ASN A C 1
ATOM 720 O O . ASN A 1 88 ? -30.840 4.670 -0.019 1.00 41.34 88 ASN A O 1
ATOM 724 N N . ALA A 1 89 ? -31.967 6.069 -1.346 1.00 39.72 89 ALA A N 1
ATOM 725 C CA . ALA A 1 89 ? -32.631 5.089 -2.179 1.00 39.72 89 ALA A CA 1
ATOM 726 C C . ALA A 1 89 ? -32.525 5.624 -3.610 1.00 39.72 89 ALA A C 1
ATOM 728 O O . ALA A 1 89 ? -32.998 6.724 -3.873 1.00 39.72 89 ALA A O 1
ATOM 729 N N . LEU A 1 90 ? -31.916 4.831 -4.503 1.00 42.06 90 LEU A N 1
ATOM 730 C CA . LEU A 1 90 ? -31.696 5.083 -5.941 1.00 42.06 90 LEU A CA 1
ATOM 731 C C . LEU A 1 90 ? -30.405 5.842 -6.312 1.00 42.06 90 LEU A C 1
ATOM 733 O O . LEU A 1 90 ? -30.481 6.986 -6.720 1.00 42.06 90 LEU A O 1
ATOM 737 N N . LEU A 1 91 ? -29.235 5.192 -6.222 1.00 42.69 91 LEU A N 1
ATOM 738 C CA . LEU A 1 91 ? -28.015 5.392 -7.050 1.00 42.69 91 LEU A CA 1
ATOM 739 C C . LEU A 1 91 ? -26.908 4.533 -6.394 1.00 42.69 91 LEU A C 1
ATOM 741 O O . LEU A 1 91 ? -26.454 4.831 -5.301 1.00 42.69 91 LEU A O 1
ATOM 745 N N . GLY A 1 92 ? -26.503 3.365 -6.889 1.00 35.81 92 GLY A N 1
ATOM 746 C CA . GLY A 1 92 ? -26.150 3.079 -8.273 1.00 35.81 92 GLY A CA 1
ATOM 747 C C . GLY A 1 92 ? -24.685 3.445 -8.535 1.00 35.81 92 GLY A C 1
ATOM 748 O O . GLY A 1 92 ? -24.439 4.401 -9.247 1.00 35.81 92 GLY A O 1
ATOM 749 N N . SER A 1 93 ? -23.749 2.655 -7.984 1.00 37.66 93 SER A N 1
ATOM 750 C CA . SER A 1 93 ? -22.319 2.553 -8.351 1.00 37.66 93 SER A CA 1
ATOM 751 C C . SER A 1 93 ? -21.412 3.794 -8.168 1.00 37.66 93 SER A C 1
ATOM 753 O O . SER A 1 93 ? -21.664 4.845 -8.753 1.00 37.66 93 SER A O 1
ATOM 755 N N . PRO A 1 94 ? -20.269 3.687 -7.453 1.00 42.75 94 PRO A N 1
ATOM 756 C CA . PRO A 1 94 ? -19.256 4.730 -7.484 1.00 42.75 94 PRO A CA 1
ATOM 757 C C . PRO A 1 94 ? -18.513 4.640 -8.821 1.00 42.75 94 PRO A C 1
ATOM 759 O O . PRO A 1 94 ? -17.620 3.814 -9.022 1.00 42.75 94 PRO A O 1
ATOM 762 N N . THR A 1 95 ? -18.871 5.506 -9.766 1.00 47.47 95 THR A N 1
ATOM 763 C CA . THR A 1 95 ? -18.039 5.732 -10.945 1.00 47.47 95 THR A CA 1
ATOM 764 C C . THR A 1 95 ? -16.709 6.334 -10.505 1.00 47.47 95 THR A C 1
ATOM 766 O O . THR A 1 95 ? -16.639 7.498 -10.109 1.00 47.47 95 THR A O 1
ATOM 769 N N . ASN A 1 96 ? -15.661 5.516 -10.606 1.00 42.66 96 ASN A N 1
ATOM 770 C CA . ASN A 1 96 ? -14.260 5.892 -10.772 1.00 42.66 96 ASN A CA 1
ATOM 771 C C . ASN A 1 96 ? -14.103 7.283 -11.414 1.00 42.66 96 ASN A C 1
ATOM 773 O O . ASN A 1 96 ? -14.176 7.422 -12.634 1.00 42.66 96 ASN A O 1
ATOM 777 N N . ARG A 1 97 ? -13.794 8.305 -10.613 1.00 47.81 97 ARG A N 1
ATOM 778 C CA . ARG A 1 97 ? -13.090 9.491 -11.108 1.00 47.81 97 ARG A CA 1
ATOM 779 C C . ARG A 1 97 ? -11.621 9.346 -10.746 1.00 47.81 97 ARG A C 1
ATOM 781 O O . ARG A 1 97 ? -11.148 9.905 -9.764 1.00 47.81 97 ARG A O 1
ATOM 788 N N . ARG A 1 98 ? -10.895 8.612 -11.597 1.00 47.84 98 ARG A N 1
ATOM 789 C CA . ARG A 1 98 ? -9.463 8.847 -11.802 1.00 47.84 98 ARG A CA 1
ATOM 790 C C . ARG A 1 98 ? -9.321 10.288 -12.283 1.00 47.84 98 ARG A C 1
ATOM 792 O O . ARG A 1 98 ? -9.520 10.573 -13.460 1.00 47.84 98 ARG A O 1
ATOM 799 N N . LYS A 1 99 ? -9.034 11.207 -11.368 1.00 51.47 99 LYS A N 1
ATOM 800 C CA . LYS A 1 99 ? -8.415 12.476 -11.732 1.00 51.47 99 LYS A CA 1
ATOM 801 C C . LYS A 1 99 ? -6.932 12.174 -11.892 1.00 51.47 99 LYS A C 1
ATOM 803 O O . LYS A 1 99 ? -6.246 11.913 -10.911 1.00 51.47 99 LYS A O 1
ATOM 808 N N . SER A 1 100 ? -6.476 12.136 -13.140 1.00 47.53 100 SER A N 1
ATOM 809 C CA . SER A 1 100 ? -5.056 12.163 -13.469 1.00 47.53 100 SER A CA 1
ATOM 810 C C . SER A 1 100 ? -4.422 13.379 -12.800 1.00 47.53 100 SER A C 1
ATOM 812 O O . SER A 1 100 ? -4.663 14.513 -13.207 1.00 47.53 100 SER A O 1
ATOM 814 N N . LEU A 1 101 ? -3.614 13.140 -11.769 1.00 41.34 101 LEU A N 1
ATOM 815 C CA . LEU A 1 101 ? -2.617 14.092 -11.305 1.00 41.34 101 LEU A CA 1
ATOM 816 C C . LEU A 1 101 ? -1.464 14.042 -12.308 1.00 41.34 101 LEU A C 1
ATOM 818 O O . LEU A 1 101 ? -0.547 13.234 -12.213 1.00 41.34 101 LEU A O 1
ATOM 822 N N . SER A 1 102 ? -1.567 14.878 -13.333 1.00 40.16 102 SER A N 1
ATOM 823 C CA . SER A 1 102 ? -0.507 15.137 -14.303 1.00 40.16 102 SER A CA 1
ATOM 824 C C . SER A 1 102 ? -0.247 16.633 -14.327 1.00 40.16 102 SER A C 1
ATOM 826 O O . SER A 1 102 ? -0.556 17.302 -15.304 1.00 40.16 102 SER A O 1
ATOM 828 N N . THR A 1 103 ? 0.228 17.187 -13.213 1.00 42.34 103 THR A N 1
ATOM 829 C CA . THR A 1 103 ? 0.865 18.514 -13.171 1.00 42.34 103 THR A CA 1
ATOM 830 C C . THR A 1 103 ? 1.544 18.698 -11.816 1.00 42.34 103 THR A C 1
ATOM 832 O O . THR A 1 103 ? 1.024 19.327 -10.903 1.00 42.34 103 THR A O 1
ATOM 835 N N . LEU A 1 104 ? 2.726 18.103 -11.671 1.00 40.25 104 LEU A N 1
ATOM 836 C CA . LEU A 1 104 ? 3.727 18.598 -10.737 1.00 40.25 104 LEU A CA 1
ATOM 837 C C . LEU A 1 104 ? 4.845 19.227 -11.571 1.00 40.25 104 LEU A C 1
ATOM 839 O O . LEU A 1 104 ? 5.300 18.622 -12.540 1.00 40.25 104 LEU A O 1
ATOM 843 N N . LEU A 1 105 ? 5.285 20.404 -11.115 1.00 42.38 105 LEU A N 1
ATOM 844 C CA . LEU A 1 105 ? 6.470 21.173 -11.519 1.00 42.38 105 LEU A CA 1
ATOM 845 C C . LEU A 1 105 ? 6.297 22.172 -12.681 1.00 42.38 105 LEU A C 1
ATOM 847 O O . LEU A 1 105 ? 6.730 21.897 -13.794 1.00 42.38 105 LEU A O 1
ATOM 851 N N . LEU A 1 106 ? 5.771 23.373 -12.384 1.00 40.12 106 LEU A N 1
ATOM 852 C CA . LEU A 1 106 ? 6.499 24.642 -12.605 1.00 40.12 106 LEU A CA 1
ATOM 853 C C . LEU A 1 106 ? 5.775 25.868 -11.984 1.00 40.12 106 LEU A C 1
ATOM 855 O O . LEU A 1 106 ? 4.625 26.132 -12.315 1.00 40.12 106 LEU A O 1
ATOM 859 N N . SER A 1 107 ? 6.525 26.620 -11.161 1.00 45.19 107 SER A N 1
ATOM 860 C CA . SER A 1 107 ? 6.468 28.088 -10.942 1.00 45.19 107 SER A CA 1
ATOM 861 C C . SER A 1 107 ? 5.396 28.728 -10.019 1.00 45.19 107 SER A C 1
ATOM 863 O O . SER A 1 107 ? 4.309 29.059 -10.469 1.00 45.19 107 SER A O 1
ATOM 865 N N . GLU A 1 108 ? 5.755 28.902 -8.729 1.00 39.62 108 GLU A N 1
ATOM 866 C CA . GLU A 1 108 ? 5.999 30.168 -7.953 1.00 39.62 108 GLU A CA 1
ATOM 867 C C . GLU A 1 108 ? 5.038 31.406 -8.107 1.00 39.62 108 GLU A C 1
ATOM 869 O O . GLU A 1 108 ? 4.524 31.623 -9.199 1.00 39.62 108 GLU A O 1
ATOM 874 N N . PRO A 1 109 ? 4.736 32.240 -7.063 1.00 37.09 109 PRO A N 1
ATOM 875 C CA . PRO A 1 109 ? 3.359 32.443 -6.587 1.00 37.09 109 PRO A CA 1
ATOM 876 C C . PRO A 1 109 ? 2.856 33.915 -6.497 1.00 37.09 109 PRO A C 1
ATOM 878 O O . PRO A 1 109 ? 3.598 34.873 -6.706 1.00 37.09 109 PRO A O 1
ATOM 881 N N . LEU A 1 110 ? 1.608 34.033 -5.996 1.00 42.78 110 LEU A N 1
ATOM 882 C CA . LEU A 1 110 ? 0.969 35.151 -5.251 1.00 42.78 110 LEU A CA 1
ATOM 883 C C . LEU A 1 110 ? 0.109 36.189 -6.046 1.00 42.78 110 LEU A C 1
ATOM 885 O O . LEU A 1 110 ? 0.299 36.352 -7.245 1.00 42.78 110 LEU A O 1
ATOM 889 N N . PRO A 1 111 ? -0.897 36.861 -5.420 1.00 38.28 111 PRO A N 1
ATOM 890 C CA . PRO A 1 111 ? -2.314 36.459 -5.512 1.00 38.28 111 PRO A CA 1
ATOM 891 C C . PRO A 1 111 ? -3.296 37.639 -5.748 1.00 38.28 111 PRO A C 1
ATOM 893 O O . PRO A 1 111 ? -3.080 38.727 -5.223 1.00 38.28 111 PRO A O 1
ATOM 896 N N . GLN A 1 112 ? -4.450 37.430 -6.397 1.00 41.16 112 GLN A N 1
ATOM 897 C CA . GLN A 1 112 ? -5.601 38.350 -6.271 1.00 41.16 112 GLN A CA 1
ATOM 898 C C . GLN A 1 112 ? -6.960 37.624 -6.373 1.00 41.16 112 GLN A C 1
ATOM 900 O O . GLN A 1 112 ? -7.271 37.043 -7.404 1.00 41.16 112 GLN A O 1
ATOM 905 N N . ALA A 1 113 ? -7.676 37.671 -5.240 1.00 46.69 113 ALA A N 1
ATOM 906 C CA . ALA A 1 113 ? -9.117 37.765 -4.926 1.00 46.69 113 ALA A CA 1
ATOM 907 C C . ALA A 1 113 ? -10.240 37.114 -5.794 1.00 46.69 113 ALA A C 1
ATOM 909 O O . ALA A 1 113 ? -10.102 36.995 -7.006 1.00 46.69 113 ALA A O 1
ATOM 910 N N . PRO A 1 114 ? -11.381 36.729 -5.163 1.00 38.56 114 PRO A N 1
ATOM 911 C CA . PRO A 1 114 ? -12.405 35.843 -5.727 1.00 38.56 114 PRO A CA 1
ATOM 912 C C . PRO A 1 114 ? -13.661 36.582 -6.228 1.00 38.56 114 PRO A C 1
ATOM 914 O O . PRO A 1 114 ? -14.034 37.607 -5.670 1.00 38.56 114 PRO A O 1
ATOM 917 N N . GLU A 1 115 ? -14.361 36.003 -7.206 1.00 51.62 115 GLU A N 1
ATOM 918 C CA . GLU A 1 115 ? -15.743 36.362 -7.561 1.00 51.62 115 GLU A CA 1
ATOM 919 C C . GLU A 1 115 ? -16.547 35.077 -7.829 1.00 51.62 115 GLU A C 1
ATOM 921 O O . GLU A 1 115 ? -16.108 34.175 -8.550 1.00 51.62 115 GLU A O 1
ATOM 926 N N . ASP A 1 116 ? -17.712 35.013 -7.190 1.00 35.78 116 ASP A N 1
ATOM 927 C CA . ASP A 1 116 ? -18.719 33.956 -7.213 1.00 35.78 116 ASP A CA 1
ATOM 928 C C . ASP A 1 116 ? -19.406 33.803 -8.580 1.00 35.78 116 ASP A C 1
ATOM 930 O O . ASP A 1 116 ? -19.595 34.784 -9.292 1.00 35.78 116 ASP A O 1
ATOM 934 N N . SER A 1 117 ? -19.891 32.597 -8.909 1.00 39.84 117 SER A N 1
ATOM 935 C CA . SER A 1 117 ? -21.165 32.412 -9.635 1.00 39.84 117 SER A CA 1
ATOM 936 C C . SER A 1 117 ? -21.494 30.929 -9.842 1.00 39.84 117 SER A C 1
ATOM 938 O O . SER A 1 117 ? -20.713 30.151 -10.390 1.00 39.84 117 SER A O 1
ATOM 940 N N . THR A 1 118 ? -22.692 30.555 -9.401 1.00 36.16 118 THR A N 1
ATOM 941 C CA . THR A 1 118 ? -23.348 29.255 -9.560 1.00 36.16 118 THR A CA 1
ATOM 942 C C . THR A 1 118 ? -24.325 29.314 -10.733 1.00 36.16 118 THR A C 1
ATOM 944 O O . THR A 1 118 ? -25.080 30.276 -10.836 1.00 36.16 118 THR A O 1
ATOM 947 N N . VAL A 1 119 ? -24.398 28.270 -11.570 1.00 42.72 119 VAL A N 1
ATOM 948 C CA . VAL A 1 119 ? -25.581 28.014 -12.414 1.00 42.72 119 VAL A CA 1
ATOM 949 C C . VAL A 1 119 ? -25.795 26.502 -12.581 1.00 42.72 119 VAL A C 1
ATOM 951 O O . VAL A 1 119 ? -24.909 25.783 -13.038 1.00 42.72 119 VAL A O 1
ATOM 954 N N . ASN A 1 120 ? -26.984 26.043 -12.181 1.00 36.72 120 ASN A N 1
ATOM 955 C CA . ASN A 1 120 ? -27.548 24.709 -12.408 1.00 36.72 120 ASN A CA 1
ATOM 956 C C . ASN A 1 120 ? -28.206 24.618 -13.799 1.00 36.72 120 ASN A C 1
ATOM 958 O O . ASN A 1 120 ? -28.848 25.575 -14.224 1.00 36.72 120 ASN A O 1
ATOM 962 N N . GLU A 1 121 ? -28.195 23.431 -14.419 1.00 48.91 121 GLU A N 1
ATOM 963 C CA . GLU A 1 121 ? -29.087 23.063 -15.535 1.00 48.91 121 GLU A CA 1
ATOM 964 C C . GLU A 1 121 ? -29.803 21.717 -15.274 1.00 48.91 121 GLU A C 1
ATOM 966 O O . GLU A 1 121 ? -29.179 20.663 -15.193 1.00 48.91 121 GLU A O 1
ATOM 971 N N . ASN A 1 122 ? -31.125 21.810 -15.065 1.00 41.94 122 ASN A N 1
ATOM 972 C CA . ASN A 1 122 ? -32.257 21.102 -15.707 1.00 41.94 122 ASN A CA 1
ATOM 973 C C . ASN A 1 122 ? -32.066 19.639 -16.188 1.00 41.94 122 ASN A C 1
ATOM 975 O O . ASN A 1 122 ? -31.217 19.344 -17.017 1.00 41.94 122 ASN A O 1
ATOM 979 N N . LEU A 1 123 ? -32.807 18.656 -15.650 1.00 36.06 123 LEU A N 1
ATOM 980 C CA . LEU A 1 123 ? -34.201 18.243 -15.960 1.00 36.06 123 LEU A CA 1
ATOM 981 C C . LEU A 1 123 ? -34.387 17.581 -17.344 1.00 36.06 123 LEU A C 1
ATOM 983 O O . LEU A 1 123 ? -34.502 18.291 -18.333 1.00 36.06 123 LEU A O 1
ATOM 987 N N . VAL A 1 124 ? -34.595 16.253 -17.380 1.00 39.88 124 VAL A N 1
ATOM 988 C CA . VAL A 1 124 ? -35.454 15.568 -18.375 1.00 39.88 124 VAL A CA 1
ATOM 989 C C . VAL A 1 124 ? -36.121 14.343 -17.731 1.00 39.88 124 VAL A C 1
ATOM 991 O O . VAL A 1 124 ? -35.457 13.487 -17.152 1.00 39.88 124 VAL A O 1
ATOM 994 N N . ALA A 1 125 ? -37.448 14.288 -17.848 1.00 35.31 125 ALA A N 1
ATOM 995 C CA . ALA A 1 125 ? -38.329 13.193 -17.457 1.00 35.31 125 ALA A CA 1
ATOM 996 C C . ALA A 1 125 ? -38.514 12.177 -18.601 1.00 35.31 125 ALA A C 1
ATOM 998 O O . ALA A 1 125 ? -38.516 12.560 -19.769 1.00 35.31 125 ALA A O 1
ATOM 999 N N . ALA A 1 126 ? -38.769 10.909 -18.265 1.00 41.50 126 ALA A N 1
ATOM 1000 C CA . ALA A 1 126 ? -39.366 9.935 -19.179 1.00 41.50 126 ALA A CA 1
ATOM 1001 C C . ALA A 1 126 ? -40.258 8.952 -18.399 1.00 41.50 126 ALA A C 1
ATOM 1003 O O . ALA A 1 126 ? -39.791 8.222 -17.528 1.00 41.50 126 ALA A O 1
ATOM 1004 N N . SER A 1 127 ? -41.551 8.986 -18.720 1.00 35.41 127 SER A N 1
ATOM 1005 C CA . SER A 1 127 ? -42.605 8.078 -18.261 1.00 35.41 127 SER A CA 1
ATOM 1006 C C . SER A 1 127 ? -42.530 6.715 -18.960 1.00 35.41 127 SER A C 1
ATOM 1008 O O . SER A 1 127 ? -42.109 6.634 -20.112 1.00 35.41 127 SER A O 1
ATOM 1010 N N . GLY A 1 128 ? -43.034 5.667 -18.305 1.00 41.25 128 GLY A N 1
ATOM 1011 C CA . GLY A 1 128 ? -43.302 4.364 -18.920 1.00 41.25 128 GLY A CA 1
ATOM 1012 C C . GLY A 1 128 ? -44.188 3.493 -18.025 1.00 41.25 128 GLY A C 1
ATOM 1013 O O . GLY A 1 128 ? -43.717 2.955 -17.029 1.00 41.25 128 GLY A O 1
ATOM 1014 N N . GLU A 1 129 ? -45.471 3.399 -18.375 1.00 37.56 129 GLU A N 1
ATOM 1015 C CA . GLU A 1 129 ? -46.505 2.549 -17.765 1.00 37.56 129 GLU A CA 1
ATOM 1016 C C . GLU A 1 129 ? -46.415 1.094 -18.252 1.00 37.56 129 GLU A C 1
ATOM 1018 O O . GLU A 1 129 ? -46.358 0.893 -19.458 1.00 37.56 129 GLU A O 1
ATOM 1023 N N . LEU A 1 130 ? -46.514 0.110 -17.346 1.00 43.75 130 LEU A N 1
ATOM 1024 C CA . LEU A 1 130 ? -47.031 -1.273 -17.505 1.00 43.75 130 LEU A CA 1
ATOM 1025 C C . LEU A 1 130 ? -47.269 -1.786 -16.057 1.00 43.75 130 LEU A C 1
ATOM 1027 O O . LEU A 1 130 ? -46.409 -1.557 -15.216 1.00 43.75 130 LEU A O 1
ATOM 1031 N N . GLY A 1 131 ? -48.350 -2.422 -15.594 1.00 35.34 131 GLY A N 1
ATOM 1032 C CA . GLY A 1 131 ? -49.430 -3.189 -16.213 1.00 35.34 131 GLY A CA 1
ATOM 1033 C C . GLY A 1 131 ? -49.453 -4.606 -15.595 1.00 35.34 131 GLY A C 1
ATOM 1034 O O . GLY A 1 131 ? -48.551 -5.380 -15.882 1.00 35.34 131 GLY A O 1
ATOM 1035 N N . GLY A 1 132 ? -50.472 -4.944 -14.783 1.00 36.84 132 GLY A N 1
ATOM 1036 C CA . GLY A 1 132 ? -50.722 -6.290 -14.205 1.00 36.84 132 GLY A CA 1
ATOM 1037 C C . GLY A 1 132 ? -50.151 -6.480 -12.786 1.00 36.84 132 GLY A C 1
ATOM 1038 O O . GLY A 1 132 ? -49.083 -5.977 -12.485 1.00 36.84 132 GLY A O 1
ATOM 1039 N N . GLU A 1 133 ? -50.775 -7.148 -11.818 1.00 39.41 133 GLU A N 1
ATOM 1040 C CA . GLU A 1 133 ? -51.904 -8.075 -11.810 1.00 39.41 133 GLU A CA 1
ATOM 1041 C C . GLU A 1 133 ? -52.438 -8.134 -10.360 1.00 39.41 133 GLU A C 1
ATOM 1043 O O . GLU A 1 133 ? -51.671 -8.067 -9.397 1.00 39.41 133 GLU A O 1
ATOM 1048 N N . ALA A 1 134 ? -53.758 -8.205 -10.191 1.00 36.25 134 ALA A N 1
ATOM 1049 C CA . ALA A 1 134 ? -54.416 -8.236 -8.891 1.00 36.25 134 ALA A CA 1
ATOM 1050 C C . ALA A 1 134 ? -54.435 -9.661 -8.314 1.00 36.25 134 ALA A C 1
ATOM 1052 O O . ALA A 1 134 ? -54.971 -10.571 -8.942 1.00 36.25 134 ALA A O 1
ATOM 1053 N N . ILE A 1 135 ? -53.949 -9.836 -7.081 1.00 40.22 135 ILE A N 1
ATOM 1054 C CA . ILE A 1 135 ? -54.246 -11.013 -6.256 1.00 40.22 135 ILE A CA 1
ATOM 1055 C C . ILE A 1 135 ? -55.046 -10.556 -5.037 1.00 40.22 135 ILE A C 1
ATOM 1057 O O . ILE A 1 135 ? -54.564 -9.842 -4.160 1.00 40.22 135 ILE A O 1
ATOM 1061 N N . VAL A 1 136 ? -56.308 -10.979 -5.027 1.00 36.72 136 VAL A N 1
ATOM 1062 C CA . VAL A 1 136 ? -57.258 -10.888 -3.920 1.00 36.72 136 VAL A CA 1
ATOM 1063 C C . VAL A 1 136 ? -56.933 -11.997 -2.922 1.00 36.72 136 VAL A C 1
ATOM 1065 O O . VAL A 1 136 ? -57.137 -13.167 -3.227 1.00 36.72 136 VAL A O 1
ATOM 1068 N N . LEU A 1 137 ? -56.483 -11.641 -1.718 1.00 40.59 137 LEU A N 1
ATOM 1069 C CA . LEU A 1 137 ? -56.459 -12.548 -0.568 1.00 40.59 137 LEU A CA 1
ATOM 1070 C C . LEU A 1 137 ? -57.046 -11.849 0.667 1.00 40.59 137 LEU A C 1
ATOM 1072 O O . LEU A 1 137 ? -56.427 -11.016 1.319 1.00 40.59 137 LEU A O 1
ATOM 1076 N N . SER A 1 138 ? -58.314 -12.186 0.907 1.00 40.84 138 SER A N 1
ATOM 1077 C CA . SER A 1 138 ? -58.937 -12.486 2.204 1.00 40.84 138 SER A CA 1
ATOM 1078 C C . SER A 1 138 ? -58.415 -11.786 3.471 1.00 40.84 138 SER A C 1
ATOM 1080 O O . SER A 1 138 ? -57.497 -12.251 4.136 1.00 40.84 138 SER A O 1
ATOM 1082 N N . SER A 1 139 ? -59.149 -10.745 3.876 1.00 36.94 139 SER A N 1
ATOM 1083 C CA . SER A 1 139 ? -59.809 -10.605 5.188 1.00 36.94 139 SER A CA 1
ATOM 1084 C C . SER A 1 139 ? -59.250 -11.425 6.370 1.00 36.94 139 SER A C 1
ATOM 1086 O O . SER A 1 139 ? -59.762 -12.501 6.682 1.00 36.94 139 SER A O 1
ATOM 1088 N N . SER A 1 140 ? -58.358 -10.820 7.157 1.00 44.00 140 SER A N 1
ATOM 1089 C CA . SER A 1 140 ? -58.303 -11.049 8.607 1.00 44.00 140 SER A CA 1
ATOM 1090 C C . SER A 1 140 ? -57.840 -9.785 9.342 1.00 44.00 140 SER A C 1
ATOM 1092 O O . SER A 1 140 ? -56.674 -9.412 9.300 1.00 44.00 140 SER A O 1
ATOM 1094 N N . SER A 1 141 ? -58.807 -9.115 9.975 1.00 41.81 141 SER A N 1
ATOM 1095 C CA . SER A 1 141 ? -58.707 -8.197 11.122 1.00 41.81 141 SER A CA 1
ATOM 1096 C C . SER A 1 141 ? -57.305 -7.660 11.479 1.00 41.81 141 SER A C 1
ATOM 1098 O O . SER A 1 141 ? -56.621 -8.191 12.352 1.00 41.81 141 SER A O 1
ATOM 1100 N N . VAL A 1 142 ? -56.910 -6.534 10.877 1.00 45.53 142 VAL A N 1
ATOM 1101 C CA . VAL A 1 142 ? -55.823 -5.706 11.418 1.00 45.53 142 VAL A CA 1
ATOM 1102 C C . VAL A 1 142 ? -56.409 -4.868 12.549 1.00 45.53 142 VAL A C 1
ATOM 1104 O O . VAL A 1 142 ? -57.237 -3.979 12.332 1.00 45.53 142 VAL A O 1
ATOM 1107 N N . ARG A 1 143 ? -56.007 -5.187 13.782 1.00 48.00 143 ARG A N 1
ATOM 1108 C CA . ARG A 1 143 ? -56.332 -4.393 14.965 1.00 48.00 143 ARG A CA 1
ATOM 1109 C C . ARG A 1 143 ? -55.789 -2.977 14.779 1.00 48.00 143 ARG A C 1
ATOM 1111 O O . ARG A 1 143 ? -54.588 -2.747 14.697 1.00 48.00 143 ARG A O 1
ATOM 1118 N N . ARG A 1 144 ? -56.750 -2.060 14.699 1.00 41.06 144 ARG A N 1
ATOM 1119 C CA . ARG A 1 144 ? -56.652 -0.603 14.734 1.00 41.06 144 ARG A CA 1
ATOM 1120 C C . ARG A 1 144 ? -55.587 -0.130 15.734 1.00 41.06 144 ARG A C 1
ATOM 1122 O O . ARG A 1 144 ? -55.565 -0.583 16.876 1.00 41.06 144 ARG A O 1
ATOM 1129 N N . GLY A 1 145 ? -54.747 0.791 15.259 1.00 40.44 145 GLY A N 1
ATOM 1130 C CA . GLY A 1 145 ? -53.594 1.349 15.956 1.00 40.44 145 GLY A CA 1
ATOM 1131 C C . GLY A 1 145 ? -53.890 1.777 17.388 1.00 40.44 145 GLY A C 1
ATOM 1132 O O . GLY A 1 145 ? -54.805 2.562 17.648 1.00 40.44 145 GLY A O 1
ATOM 1133 N N . GLN A 1 146 ? -53.079 1.258 18.308 1.00 47.97 146 GLN A N 1
ATOM 1134 C CA . GLN A 1 146 ? -52.928 1.858 19.619 1.00 47.97 146 GLN A CA 1
ATOM 1135 C C . GLN A 1 146 ? -52.267 3.227 19.465 1.00 47.97 146 GLN A C 1
ATOM 1137 O O . GLN A 1 146 ? -51.278 3.381 18.750 1.00 47.97 146 GLN A O 1
ATOM 1142 N N . ALA A 1 147 ? -52.846 4.215 20.141 1.00 40.50 147 ALA A N 1
ATOM 1143 C CA . ALA A 1 147 ? -52.269 5.536 20.286 1.00 40.50 147 ALA A CA 1
ATOM 1144 C C . ALA A 1 147 ? -50.879 5.419 20.923 1.00 40.50 147 ALA A C 1
ATOM 1146 O O . ALA A 1 147 ? -50.716 4.750 21.945 1.00 40.50 147 ALA A O 1
ATOM 1147 N N . TYR A 1 148 ? -49.894 6.084 20.319 1.00 46.94 148 TYR A N 1
ATOM 1148 C CA . TYR A 1 148 ? -48.587 6.309 20.919 1.00 46.94 148 TYR A CA 1
ATOM 1149 C C . TYR A 1 148 ? -48.782 6.998 22.273 1.00 46.94 148 TYR A C 1
ATOM 1151 O O . TYR A 1 148 ? -49.024 8.203 22.348 1.00 46.94 148 TYR A O 1
ATOM 1159 N N . SER A 1 149 ? -48.696 6.219 23.348 1.00 40.81 149 SER A N 1
ATOM 1160 C CA . SER A 1 149 ? -48.515 6.748 24.690 1.00 40.81 149 SER A CA 1
ATOM 1161 C C . SER A 1 149 ? -47.140 7.399 24.712 1.00 40.81 149 SER A C 1
ATOM 1163 O O . SER A 1 149 ? -46.128 6.699 24.744 1.00 40.81 149 SER A O 1
ATOM 1165 N N . ARG A 1 150 ? -47.096 8.736 24.646 1.00 50.09 150 ARG A N 1
ATOM 1166 C CA . ARG A 1 150 ? -45.901 9.501 25.012 1.00 50.09 150 ARG A CA 1
ATOM 1167 C C . ARG A 1 150 ? -45.540 9.075 26.431 1.00 50.09 150 ARG A C 1
ATOM 1169 O O . ARG A 1 150 ? -46.248 9.429 27.370 1.00 50.09 150 ARG A O 1
ATOM 1176 N N . LYS A 1 151 ? -44.493 8.261 26.569 1.00 50.81 151 LYS A N 1
ATOM 1177 C CA . LYS A 1 151 ? -43.834 8.069 27.857 1.00 50.81 151 LYS A CA 1
ATOM 1178 C C . LYS A 1 151 ? -43.422 9.465 28.312 1.00 50.81 151 LYS A C 1
ATOM 1180 O O . LYS A 1 151 ? -42.875 10.234 27.521 1.00 50.81 151 LYS A O 1
ATOM 1185 N N . SER A 1 152 ? -43.822 9.830 29.522 1.00 52.28 152 SER A N 1
ATOM 1186 C CA . SER A 1 152 ? -43.260 10.987 30.201 1.00 52.28 152 SER A CA 1
ATOM 1187 C C . SER A 1 152 ? -41.747 10.836 30.147 1.00 52.28 152 SER A C 1
ATOM 1189 O O . SER A 1 152 ? -41.237 9.803 30.569 1.00 52.28 152 SER A O 1
ATOM 1191 N N . VAL A 1 153 ? -41.085 11.827 29.559 1.00 49.94 153 VAL A N 1
ATOM 1192 C CA . VAL A 1 153 ? -39.630 11.947 29.512 1.00 49.94 153 VAL A CA 1
ATOM 1193 C C . VAL A 1 153 ? -39.156 11.922 30.961 1.00 49.94 153 VAL A C 1
ATOM 1195 O O . VAL A 1 153 ? -39.384 12.885 31.697 1.00 49.94 153 VAL A O 1
ATOM 1198 N N . ASP A 1 154 ? -38.594 10.795 31.396 1.00 49.00 154 ASP A N 1
ATOM 1199 C CA . ASP A 1 154 ? -37.842 10.753 32.644 1.00 49.00 154 ASP A CA 1
ATOM 1200 C C . ASP A 1 154 ? -36.703 11.757 32.495 1.00 49.00 154 ASP A C 1
ATOM 1202 O O . ASP A 1 154 ? -36.101 11.879 31.431 1.00 49.00 154 ASP A O 1
ATOM 1206 N N . THR A 1 155 ? -36.384 12.498 33.549 1.00 54.38 155 THR A N 1
ATOM 1207 C CA . THR A 1 155 ? -35.299 13.493 33.532 1.00 54.38 155 THR A CA 1
ATOM 1208 C C . THR A 1 155 ? -33.945 12.898 33.116 1.00 54.38 155 THR A C 1
ATOM 1210 O O . THR A 1 155 ? -33.070 13.642 32.684 1.00 54.38 155 THR A O 1
ATOM 1213 N N . ASN A 1 156 ? -33.803 11.568 33.166 1.00 54.09 156 ASN A N 1
ATOM 1214 C CA . ASN A 1 156 ? -32.677 10.817 32.610 1.00 54.09 156 ASN A CA 1
ATOM 1215 C C . ASN A 1 156 ? -32.572 10.861 31.074 1.00 54.09 156 ASN A C 1
ATOM 1217 O O . ASN A 1 156 ? -31.471 10.728 30.563 1.00 54.09 156 ASN A O 1
ATOM 1221 N N . GLU A 1 157 ? -33.662 11.079 30.331 1.00 54.56 157 GLU A N 1
ATOM 1222 C CA . GLU A 1 157 ? -33.643 11.207 28.861 1.00 54.56 157 GLU A CA 1
ATOM 1223 C C . GLU A 1 157 ? -33.238 12.621 28.386 1.00 54.56 157 GLU A C 1
ATOM 1225 O O . GLU A 1 157 ? -33.017 12.833 27.195 1.00 54.56 157 GLU A O 1
ATOM 1230 N N . MET A 1 158 ? -33.146 13.611 29.289 1.00 62.53 158 MET A N 1
ATOM 1231 C CA . MET A 1 158 ? -32.703 14.975 28.948 1.00 62.53 158 MET A CA 1
ATOM 1232 C C . MET A 1 158 ? -31.169 15.091 28.890 1.00 62.53 158 MET A C 1
ATOM 1234 O O . MET A 1 158 ? -30.638 15.987 28.232 1.00 62.53 158 MET A O 1
ATOM 1238 N N . TYR A 1 159 ? -30.455 14.203 29.581 1.00 71.25 159 TYR A N 1
ATOM 1239 C CA . TYR A 1 159 ? -29.000 14.214 29.663 1.00 71.25 159 TYR A CA 1
ATOM 1240 C C . TYR A 1 159 ? -28.411 13.067 28.849 1.00 71.25 159 TYR A C 1
ATOM 1242 O O . TYR A 1 159 ? -28.971 11.979 28.787 1.00 71.25 159 TYR A O 1
ATOM 1250 N N . VAL A 1 160 ? -27.252 13.315 28.240 1.00 78.56 160 VAL A N 1
ATOM 1251 C CA . VAL A 1 160 ? -26.453 12.265 27.605 1.00 78.56 160 VAL A CA 1
ATOM 1252 C C . VAL A 1 160 ? -25.970 11.320 28.705 1.00 78.56 160 VAL A C 1
ATOM 1254 O O . VAL A 1 160 ? -25.157 11.723 29.548 1.00 78.56 160 VAL A O 1
ATOM 1257 N N . THR A 1 161 ? -26.493 10.093 28.710 1.00 85.06 161 THR A N 1
ATOM 1258 C CA . THR A 1 161 ? -26.132 9.064 29.693 1.00 85.06 161 THR A CA 1
ATOM 1259 C C . THR A 1 161 ? -24.676 8.627 29.511 1.00 85.06 161 THR A C 1
ATOM 1261 O O . THR A 1 161 ? -24.095 8.831 28.445 1.00 85.06 161 THR A O 1
ATOM 1264 N N . LEU A 1 162 ? -24.063 8.014 30.532 1.00 83.12 162 LEU A N 1
ATOM 1265 C CA . LEU A 1 162 ? -22.705 7.468 30.406 1.00 83.12 162 LEU A CA 1
ATOM 1266 C C . LEU A 1 162 ? -22.608 6.473 29.237 1.00 83.12 162 LEU A C 1
ATOM 1268 O O . LEU A 1 162 ? -21.668 6.533 28.450 1.00 83.12 162 LEU A O 1
ATOM 1272 N N . GLU A 1 163 ? -23.622 5.623 29.070 1.00 84.88 163 GLU A N 1
ATOM 1273 C CA . GLU A 1 163 ? -23.718 4.682 27.950 1.00 84.88 163 GLU A CA 1
ATOM 1274 C C . GLU A 1 163 ? -23.694 5.403 26.590 1.00 84.88 163 GLU A C 1
ATOM 1276 O O . GLU A 1 163 ? -22.951 5.003 25.690 1.00 84.88 163 GLU A O 1
ATOM 1281 N N . ASP A 1 164 ? -24.431 6.513 26.450 1.00 87.31 164 ASP A N 1
ATOM 1282 C CA . ASP A 1 164 ? -24.430 7.328 25.229 1.00 87.31 164 ASP A CA 1
ATOM 1283 C C . ASP A 1 164 ? -23.062 7.975 24.966 1.00 87.31 164 ASP A C 1
ATOM 1285 O O . ASP A 1 164 ? -22.613 8.028 23.816 1.00 87.31 164 ASP A O 1
ATOM 1289 N N . ARG A 1 165 ? -22.373 8.449 26.017 1.00 87.62 165 ARG A N 1
ATOM 1290 C CA . ARG A 1 165 ? -21.016 9.018 25.910 1.00 87.62 165 ARG A CA 1
ATOM 1291 C C . ARG A 1 165 ? -20.032 7.981 25.388 1.00 87.62 165 ARG A C 1
ATOM 1293 O O . ARG A 1 165 ? -19.368 8.225 24.379 1.00 87.62 165 ARG A O 1
ATOM 1300 N N . VAL A 1 166 ? -20.007 6.800 26.006 1.00 86.31 166 VAL A N 1
ATOM 1301 C CA . VAL A 1 166 ? -19.146 5.680 25.596 1.00 86.31 166 VAL A CA 1
ATOM 1302 C C . VAL A 1 166 ? -19.442 5.269 24.154 1.00 86.31 166 VAL A C 1
ATOM 1304 O O . VAL A 1 166 ? -18.514 5.072 23.364 1.00 86.31 166 VAL A O 1
ATOM 1307 N N . ALA A 1 167 ? -20.718 5.220 23.759 1.00 88.00 167 ALA A N 1
ATOM 1308 C CA . ALA A 1 167 ? -21.116 4.919 22.386 1.00 88.00 167 ALA A CA 1
ATOM 1309 C C . ALA A 1 167 ? -20.629 5.983 21.382 1.00 88.00 167 ALA A C 1
ATOM 1311 O O . ALA A 1 167 ? -20.121 5.640 20.307 1.00 88.00 167 ALA A O 1
ATOM 1312 N N . MET A 1 168 ? -20.745 7.274 21.714 1.00 89.12 168 MET A N 1
ATOM 1313 C CA . MET A 1 168 ? -20.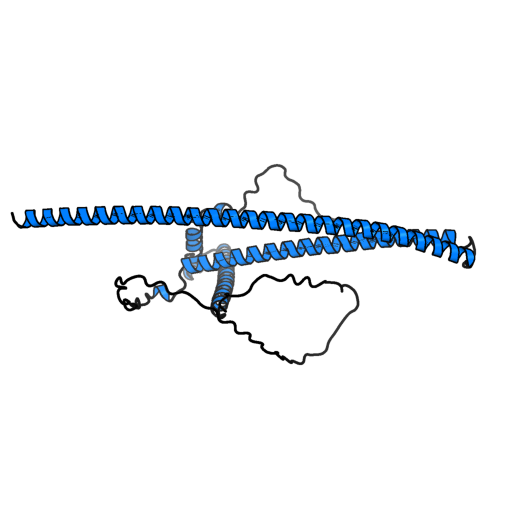257 8.371 20.870 1.00 89.12 168 MET A CA 1
ATOM 1314 C C . MET A 1 168 ? -18.731 8.363 20.730 1.00 89.12 168 MET A C 1
ATOM 1316 O O . MET A 1 168 ? -18.233 8.464 19.605 1.00 89.12 168 MET A O 1
ATOM 1320 N N . LEU A 1 169 ? -18.000 8.186 21.833 1.00 89.56 169 LEU A N 1
ATOM 1321 C CA . LEU A 1 169 ? -16.536 8.111 21.846 1.00 89.56 169 LEU A CA 1
ATOM 1322 C C . LEU A 1 169 ? -16.032 6.881 21.086 1.00 89.56 169 LEU A C 1
ATOM 1324 O O . LEU A 1 169 ? -15.121 6.984 20.266 1.00 89.56 169 LEU A O 1
ATOM 1328 N N . THR A 1 170 ? -16.685 5.731 21.258 1.00 89.12 170 THR A N 1
ATOM 1329 C CA . THR A 1 170 ? -16.375 4.505 20.506 1.00 89.12 170 THR A CA 1
ATOM 1330 C C . THR A 1 170 ? -16.576 4.692 19.004 1.00 89.12 170 THR A C 1
ATOM 1332 O O . THR A 1 170 ? -15.740 4.270 18.200 1.00 89.12 170 THR A O 1
ATOM 1335 N N . LYS A 1 171 ? -17.658 5.367 18.604 1.00 90.62 171 LYS A N 1
ATOM 1336 C CA . LYS A 1 171 ? -17.923 5.689 17.198 1.00 90.62 171 LYS A CA 1
ATOM 1337 C C . LYS A 1 171 ? -16.869 6.639 16.622 1.00 90.62 171 LYS A C 1
ATOM 1339 O O . LYS A 1 171 ? -16.437 6.441 15.486 1.00 90.62 171 LYS A O 1
ATOM 1344 N N . GLU A 1 172 ? -16.449 7.652 17.377 1.00 90.94 172 GLU A N 1
ATOM 1345 C CA . GLU A 1 172 ? -15.403 8.585 16.941 1.00 90.94 172 GLU A CA 1
ATOM 1346 C C . GLU A 1 172 ? -14.032 7.902 16.853 1.00 90.94 172 GLU A C 1
ATOM 1348 O O . GLU A 1 172 ? -13.321 8.089 15.864 1.00 90.94 172 GLU A O 1
ATOM 1353 N N . ARG A 1 173 ? -13.698 7.031 17.814 1.00 90.81 173 ARG A N 1
ATOM 1354 C CA . ARG A 1 173 ? -12.504 6.169 17.789 1.00 90.81 173 ARG A CA 1
ATOM 1355 C C . ARG A 1 173 ? -12.436 5.364 16.493 1.00 90.81 173 ARG A C 1
ATOM 1357 O O . ARG A 1 173 ? -11.409 5.373 15.814 1.00 90.81 173 ARG A O 1
ATOM 1364 N N . GLU A 1 174 ? -13.534 4.714 16.114 1.00 92.94 174 GLU A N 1
ATOM 1365 C CA . GLU A 1 174 ? -13.600 3.930 14.878 1.00 92.94 174 GLU A CA 1
ATOM 1366 C C . GLU A 1 174 ? -13.510 4.816 13.622 1.00 92.94 174 GLU A C 1
ATOM 1368 O O . GLU A 1 174 ? -12.799 4.476 12.675 1.00 92.94 174 GLU A O 1
ATOM 1373 N N . ARG A 1 175 ? -14.142 5.999 13.621 1.00 92.50 175 ARG A N 1
ATOM 1374 C CA . ARG A 1 175 ? -14.012 6.977 12.525 1.00 92.50 175 ARG A CA 1
ATOM 1375 C C . ARG A 1 175 ? -12.562 7.433 12.341 1.00 92.50 175 ARG A C 1
ATOM 1377 O O . ARG A 1 175 ? -12.071 7.458 11.212 1.00 92.50 175 ARG A O 1
ATOM 1384 N N . LEU A 1 176 ? -11.875 7.787 13.427 1.00 93.44 176 LEU A N 1
ATOM 1385 C CA . LEU A 1 176 ? -10.467 8.191 13.412 1.00 93.44 176 LEU A CA 1
ATOM 1386 C C . LEU A 1 176 ? -9.561 7.041 12.969 1.00 93.44 176 LEU A C 1
ATOM 1388 O O . LEU A 1 176 ? -8.638 7.262 12.189 1.00 93.44 176 LEU A O 1
ATOM 1392 N N . ARG A 1 177 ? -9.842 5.804 13.397 1.00 95.88 177 ARG A N 1
ATOM 1393 C CA . ARG A 1 177 ? -9.124 4.610 12.930 1.00 95.88 177 ARG A CA 1
ATOM 1394 C C . ARG A 1 177 ? -9.247 4.441 11.415 1.00 95.88 177 ARG A C 1
ATOM 1396 O O . ARG A 1 177 ? -8.232 4.284 10.744 1.00 95.88 177 ARG A O 1
ATOM 1403 N N . GLN A 1 178 ? -10.461 4.541 10.874 1.00 96.38 178 GLN A N 1
ATOM 1404 C CA . GLN A 1 178 ? -10.701 4.462 9.430 1.00 96.38 178 GLN A CA 1
ATOM 1405 C C . GLN A 1 178 ? -10.047 5.612 8.659 1.00 96.38 178 GLN A C 1
ATOM 1407 O O . GLN A 1 178 ? -9.585 5.403 7.541 1.00 96.38 178 GLN A O 1
ATOM 1412 N N . GLN A 1 179 ? -10.018 6.821 9.227 1.00 95.69 179 GLN A N 1
ATOM 1413 C CA . GLN A 1 179 ? -9.334 7.956 8.611 1.00 95.69 179 GLN A CA 1
ATOM 1414 C C . GLN A 1 179 ? -7.820 7.728 8.567 1.00 95.69 179 GLN A C 1
ATOM 1416 O O . GLN A 1 179 ? -7.237 7.847 7.497 1.00 95.69 179 GLN A O 1
ATOM 1421 N N . ARG A 1 180 ? -7.209 7.302 9.681 1.00 96.56 180 ARG A N 1
ATOM 1422 C CA . ARG A 1 180 ? -5.779 6.958 9.729 1.00 96.56 180 ARG A CA 1
ATOM 1423 C C . ARG A 1 180 ? -5.412 5.886 8.708 1.00 96.56 180 ARG A C 1
ATOM 1425 O O . ARG A 1 180 ? -4.441 6.057 7.990 1.00 96.56 180 ARG A O 1
ATOM 1432 N N . GLU A 1 181 ? -6.214 4.828 8.590 1.00 97.12 181 GLU A N 1
ATOM 1433 C CA . GLU A 1 181 ? -5.980 3.757 7.611 1.00 97.12 181 GLU A CA 1
ATOM 1434 C C . GLU A 1 181 ? -6.068 4.262 6.156 1.00 97.12 181 GLU A C 1
ATOM 1436 O O . GLU A 1 181 ? -5.357 3.774 5.277 1.00 97.12 181 GLU A O 1
ATOM 1441 N N . LYS A 1 182 ? -6.941 5.238 5.871 1.00 97.06 182 LYS A N 1
ATOM 1442 C CA . LYS A 1 182 ? -7.002 5.885 4.550 1.00 97.06 182 LYS A CA 1
ATOM 1443 C C . LYS A 1 182 ? -5.778 6.758 4.302 1.00 97.06 182 LYS A C 1
ATOM 1445 O O . LYS A 1 182 ? -5.159 6.611 3.254 1.00 97.06 182 LYS A O 1
ATOM 1450 N N . ASP A 1 183 ? -5.422 7.609 5.260 1.00 96.69 183 ASP A N 1
ATOM 1451 C CA . ASP A 1 183 ? -4.273 8.513 5.157 1.00 96.69 183 ASP A CA 1
ATOM 1452 C C . ASP A 1 183 ? -2.960 7.729 5.016 1.00 96.69 183 ASP A C 1
ATOM 1454 O O . ASP A 1 183 ? -2.094 8.105 4.231 1.00 96.69 183 ASP A O 1
ATOM 1458 N N . GLU A 1 184 ? -2.831 6.599 5.718 1.00 97.50 184 GLU A N 1
ATOM 1459 C CA . GLU A 1 184 ? -1.698 5.678 5.602 1.00 97.50 184 GLU A CA 1
ATOM 1460 C C . GLU A 1 184 ? -1.607 5.088 4.191 1.00 97.50 184 GLU A C 1
ATOM 1462 O O . GLU A 1 184 ? -0.570 5.219 3.546 1.00 97.50 184 GLU A O 1
ATOM 1467 N N . LYS A 1 185 ? -2.709 4.551 3.647 1.00 97.38 185 LYS A N 1
ATOM 1468 C CA . LYS A 1 185 ? -2.750 4.030 2.266 1.00 97.38 185 LYS A CA 1
ATOM 1469 C C . LYS A 1 185 ? -2.462 5.107 1.220 1.00 97.38 185 LYS A C 1
ATOM 1471 O O . LYS A 1 185 ? -1.795 4.841 0.220 1.00 97.38 185 LYS A O 1
ATOM 1476 N N . GLU A 1 186 ? -2.976 6.320 1.412 1.00 96.88 186 GLU A N 1
ATOM 1477 C CA . GLU A 1 186 ? -2.702 7.458 0.529 1.00 96.88 186 GLU A CA 1
ATOM 1478 C C . GLU A 1 186 ? -1.232 7.896 0.618 1.00 96.88 186 GLU A C 1
ATOM 1480 O O . GLU A 1 186 ? -0.604 8.160 -0.412 1.00 96.88 186 GLU A O 1
ATOM 1485 N N . GLY A 1 187 ? -0.662 7.907 1.825 1.00 97.19 187 GLY A N 1
ATOM 1486 C CA . GLY A 1 187 ? 0.746 8.191 2.084 1.00 97.19 187 GLY A CA 1
ATOM 1487 C C . GLY A 1 187 ? 1.684 7.152 1.470 1.00 97.19 187 GLY A C 1
ATOM 1488 O O . GLY A 1 187 ? 2.650 7.524 0.803 1.00 97.19 187 GLY A O 1
ATOM 1489 N N . GLU A 1 188 ? 1.375 5.863 1.620 1.00 97.62 188 GLU A N 1
ATOM 1490 C CA . GLU A 1 188 ? 2.084 4.756 0.969 1.00 97.62 188 GLU A CA 1
ATOM 1491 C C . GLU A 1 188 ? 2.026 4.887 -0.555 1.00 97.62 188 GLU A C 1
ATOM 1493 O O . GLU A 1 188 ? 3.062 4.854 -1.221 1.00 97.62 188 GLU A O 1
ATOM 1498 N N . HIS A 1 189 ? 0.838 5.135 -1.116 1.00 97.06 189 HIS A N 1
ATOM 1499 C CA . HIS A 1 189 ? 0.675 5.329 -2.555 1.00 97.06 189 HIS A CA 1
ATOM 1500 C C . HIS A 1 189 ? 1.491 6.521 -3.079 1.00 97.06 189 HIS A C 1
ATOM 1502 O O . HIS A 1 189 ? 2.158 6.426 -4.115 1.00 97.06 189 HIS A O 1
ATOM 1508 N N . LEU A 1 190 ? 1.476 7.649 -2.362 1.00 97.88 190 LEU A N 1
ATOM 1509 C CA . LEU A 1 190 ? 2.269 8.824 -2.713 1.00 97.88 190 LEU A CA 1
ATOM 1510 C C . LEU A 1 190 ? 3.772 8.536 -2.607 1.00 97.88 190 LEU A C 1
ATOM 1512 O O . LEU A 1 190 ? 4.544 8.949 -3.477 1.00 97.88 190 LEU A O 1
ATOM 1516 N N . HIS A 1 191 ? 4.193 7.806 -1.574 1.00 98.00 191 HIS A N 1
ATOM 1517 C CA . HIS A 1 191 ? 5.579 7.392 -1.396 1.00 98.00 191 HIS A CA 1
ATOM 1518 C C . HIS A 1 191 ? 6.056 6.497 -2.547 1.00 98.00 191 HIS A C 1
ATOM 1520 O O . HIS A 1 191 ? 7.134 6.731 -3.106 1.00 98.00 191 HIS A O 1
ATOM 1526 N N . GLU A 1 192 ? 5.250 5.513 -2.950 1.00 97.94 192 GLU A N 1
ATOM 1527 C CA . GLU A 1 192 ? 5.518 4.654 -4.105 1.00 97.94 192 GLU A CA 1
ATOM 1528 C C . GLU A 1 192 ? 5.624 5.465 -5.403 1.00 97.94 192 GLU A C 1
ATOM 1530 O O . GLU A 1 192 ? 6.584 5.290 -6.161 1.00 97.94 192 GLU A O 1
ATOM 1535 N N . LEU A 1 193 ? 4.694 6.399 -5.634 1.00 97.81 193 LEU A N 1
ATOM 1536 C CA . LEU A 1 193 ? 4.678 7.267 -6.812 1.00 97.81 193 LEU A CA 1
ATOM 1537 C C . LEU A 1 193 ? 5.928 8.155 -6.894 1.00 97.81 193 LEU A C 1
ATOM 1539 O O . LEU A 1 193 ? 6.585 8.219 -7.939 1.00 97.81 193 LEU A O 1
ATOM 1543 N N . LEU A 1 194 ? 6.282 8.831 -5.799 1.00 98.00 194 LEU A N 1
ATOM 1544 C CA . LEU A 1 194 ? 7.475 9.679 -5.737 1.00 98.00 194 LEU A CA 1
ATOM 1545 C C . LEU A 1 194 ? 8.747 8.848 -5.914 1.00 98.00 194 LEU A C 1
ATOM 1547 O O . LEU A 1 194 ? 9.637 9.225 -6.679 1.00 98.00 194 LEU A O 1
ATOM 1551 N N . THR A 1 195 ? 8.810 7.680 -5.278 1.00 98.38 195 THR A N 1
ATOM 1552 C CA . THR A 1 195 ? 9.931 6.748 -5.421 1.00 98.38 195 THR A CA 1
ATOM 1553 C C . THR A 1 195 ? 10.090 6.279 -6.868 1.00 98.38 195 THR A C 1
ATOM 1555 O O . THR A 1 195 ? 11.211 6.260 -7.383 1.00 98.38 195 THR A O 1
ATOM 1558 N N . ALA A 1 196 ? 8.997 5.923 -7.548 1.00 97.44 196 ALA A N 1
ATOM 1559 C CA . ALA A 1 196 ? 9.012 5.550 -8.961 1.00 97.44 196 ALA A CA 1
ATOM 1560 C C . ALA A 1 196 ? 9.481 6.715 -9.848 1.00 97.44 196 ALA A C 1
ATOM 1562 O O . ALA A 1 196 ? 10.373 6.531 -10.677 1.00 97.44 196 ALA A O 1
ATOM 1563 N N . THR A 1 197 ? 8.970 7.925 -9.602 1.00 97.94 197 THR A N 1
ATOM 1564 C CA . THR A 1 197 ? 9.329 9.143 -10.347 1.00 97.94 197 THR A CA 1
ATOM 1565 C C . THR A 1 197 ? 10.818 9.470 -10.218 1.00 97.94 197 THR A C 1
ATOM 1567 O O . THR A 1 197 ? 11.492 9.737 -11.214 1.00 97.94 197 THR A O 1
ATOM 1570 N N . VAL A 1 198 ? 11.374 9.398 -9.003 1.00 98.12 198 VAL A N 1
ATOM 1571 C CA . VAL A 1 198 ? 12.809 9.620 -8.767 1.00 98.12 198 VAL A CA 1
ATOM 1572 C C . VAL A 1 198 ? 13.648 8.534 -9.444 1.00 98.12 198 VAL A C 1
ATOM 1574 O O . VAL A 1 198 ? 14.644 8.853 -10.097 1.00 98.12 198 VAL A O 1
ATOM 1577 N N . LYS A 1 199 ? 13.252 7.257 -9.338 1.00 97.94 199 LYS A N 1
ATOM 1578 C CA . LYS A 1 199 ? 13.948 6.144 -10.009 1.00 97.94 199 LYS A CA 1
ATOM 1579 C C . LYS A 1 199 ? 13.977 6.333 -11.528 1.00 97.94 199 LYS A C 1
ATOM 1581 O O . LYS A 1 199 ? 15.038 6.158 -12.131 1.00 97.94 199 LYS A O 1
ATOM 1586 N N . GLU A 1 200 ? 12.861 6.734 -12.131 1.00 96.81 200 GLU A N 1
ATOM 1587 C CA . GLU A 1 200 ? 12.769 7.007 -13.567 1.00 96.81 200 GLU A CA 1
ATOM 1588 C C . GLU A 1 200 ? 13.615 8.218 -13.977 1.00 96.81 200 GLU A C 1
ATOM 1590 O O . GLU A 1 200 ? 14.399 8.122 -14.921 1.00 96.81 200 GLU A O 1
ATOM 1595 N N . ALA A 1 201 ? 13.554 9.327 -13.234 1.00 97.81 201 ALA A N 1
ATOM 1596 C CA . ALA A 1 201 ? 14.361 10.516 -13.511 1.00 97.81 201 ALA A CA 1
ATOM 1597 C C . ALA A 1 201 ? 15.872 10.225 -13.433 1.00 97.81 201 ALA A C 1
ATOM 1599 O O . ALA A 1 201 ? 16.642 10.639 -14.306 1.00 97.81 201 ALA A O 1
ATOM 1600 N N . VAL A 1 202 ? 16.308 9.465 -12.422 1.00 98.19 202 VAL A N 1
ATOM 1601 C CA . VAL A 1 202 ? 17.706 9.026 -12.283 1.00 98.19 202 VAL A CA 1
ATOM 1602 C C . VAL A 1 202 ? 18.107 8.091 -13.426 1.00 98.19 202 VAL A C 1
ATOM 1604 O O . VAL A 1 202 ? 19.204 8.236 -13.970 1.00 98.19 202 VAL A O 1
ATOM 1607 N N . GLY A 1 203 ? 17.239 7.149 -13.811 1.00 97.62 203 GLY A N 1
ATOM 1608 C CA . GLY A 1 203 ? 17.460 6.264 -14.959 1.00 97.62 203 GLY A CA 1
ATOM 1609 C C . GLY A 1 203 ? 17.630 7.050 -16.259 1.00 97.62 203 GLY A C 1
ATOM 1610 O O . GLY A 1 203 ? 18.656 6.935 -16.930 1.00 97.62 203 GLY A O 1
ATOM 1611 N N . ARG A 1 204 ? 16.689 7.952 -16.544 1.00 96.44 204 ARG A N 1
ATOM 1612 C CA . ARG A 1 204 ? 16.685 8.802 -17.736 1.00 96.44 204 ARG A CA 1
ATOM 1613 C C . ARG A 1 204 ? 17.888 9.743 -17.799 1.00 96.44 204 ARG A C 1
ATOM 1615 O O . ARG A 1 204 ? 18.457 9.942 -18.868 1.00 96.44 204 ARG A O 1
ATOM 1622 N N . SER A 1 205 ? 18.337 10.273 -16.661 1.00 97.88 205 SER A N 1
ATOM 1623 C CA . SER A 1 205 ? 19.565 11.078 -16.580 1.00 97.88 205 SER A CA 1
ATOM 1624 C C . SER A 1 205 ? 20.812 10.278 -16.985 1.00 97.88 205 SER A C 1
ATOM 1626 O O . SER A 1 205 ? 21.649 10.762 -17.755 1.00 97.88 205 SER A O 1
ATOM 1628 N N . LYS A 1 206 ? 20.924 9.019 -16.534 1.00 97.62 206 LYS A N 1
ATOM 1629 C CA . LYS A 1 206 ? 22.023 8.120 -16.929 1.00 97.62 206 LYS A CA 1
ATOM 1630 C C . LYS A 1 206 ? 21.978 7.792 -18.421 1.00 97.62 206 LYS A C 1
ATOM 1632 O O . LYS A 1 206 ? 23.016 7.863 -19.076 1.00 97.62 206 LYS A O 1
ATOM 1637 N N . GLU A 1 207 ? 20.800 7.480 -18.959 1.00 95.12 207 GLU A N 1
ATOM 1638 C CA . GLU A 1 207 ? 20.602 7.218 -20.391 1.00 95.12 207 GLU A CA 1
ATOM 1639 C C . GLU A 1 207 ? 21.020 8.420 -21.243 1.00 95.12 207 GLU A C 1
ATOM 1641 O O . GLU A 1 207 ? 21.860 8.275 -22.128 1.00 95.12 207 GLU A O 1
ATOM 1646 N N . LEU A 1 208 ? 20.539 9.625 -20.919 1.00 96.31 208 LEU A N 1
ATOM 1647 C CA . LEU A 1 208 ? 20.900 10.855 -21.634 1.00 96.31 208 LEU A CA 1
ATOM 1648 C C . LEU A 1 208 ? 22.405 11.147 -21.579 1.00 96.31 208 LEU A C 1
ATOM 1650 O O . LEU A 1 208 ? 22.985 11.608 -22.562 1.00 96.31 208 LEU A O 1
ATOM 1654 N N . ARG A 1 209 ? 23.072 10.851 -20.456 1.00 97.62 209 ARG A N 1
ATOM 1655 C CA . ARG A 1 209 ? 24.532 10.992 -20.347 1.00 97.62 209 ARG A CA 1
ATOM 1656 C C . ARG A 1 209 ? 25.265 10.031 -21.286 1.00 97.62 209 ARG A C 1
ATOM 1658 O O . ARG A 1 209 ? 26.250 10.434 -21.905 1.00 97.62 209 ARG A O 1
ATOM 1665 N N . LEU A 1 210 ? 24.803 8.786 -21.400 1.00 95.75 210 LEU A N 1
ATOM 1666 C CA . LEU A 1 210 ? 25.367 7.810 -22.337 1.00 95.75 210 LEU A CA 1
ATOM 1667 C C . LEU A 1 210 ? 25.105 8.215 -23.792 1.00 95.75 210 LEU A C 1
ATOM 1669 O O . LEU A 1 210 ? 26.029 8.166 -24.601 1.00 95.75 210 LEU A O 1
ATOM 1673 N N . GLU A 1 211 ? 23.896 8.685 -24.110 1.00 92.50 211 GLU A N 1
ATOM 1674 C CA . GLU A 1 211 ? 23.555 9.209 -25.439 1.00 92.50 211 GLU A CA 1
ATOM 1675 C C . GLU A 1 211 ? 24.430 10.407 -25.817 1.00 92.50 211 GLU A C 1
ATOM 1677 O O . GLU A 1 211 ? 24.923 10.477 -26.941 1.00 92.50 211 GLU A O 1
ATOM 1682 N N . LEU A 1 212 ? 24.690 11.318 -24.874 1.00 93.31 212 LEU A N 1
ATOM 1683 C CA . LEU A 1 212 ? 25.579 12.458 -25.085 1.00 93.31 212 LEU A CA 1
ATOM 1684 C C . LEU A 1 212 ? 27.016 12.011 -25.380 1.00 93.31 212 LEU A C 1
ATOM 1686 O O . LEU A 1 212 ? 27.649 12.550 -26.285 1.00 93.31 212 LEU A O 1
ATOM 1690 N N . LEU A 1 213 ? 27.549 11.042 -24.630 1.00 92.88 213 LEU A N 1
ATOM 1691 C CA . LEU A 1 213 ? 28.889 10.498 -24.882 1.00 92.88 213 LEU A CA 1
ATOM 1692 C C . LEU A 1 213 ? 28.962 9.793 -26.240 1.00 92.88 213 LEU A C 1
ATOM 1694 O O . LEU A 1 213 ? 29.927 9.978 -26.980 1.00 92.88 213 LEU A O 1
ATOM 1698 N N . GLN A 1 214 ? 27.928 9.026 -26.586 1.00 91.56 214 GLN A N 1
ATOM 1699 C CA . GLN A 1 214 ? 27.826 8.369 -27.881 1.00 91.56 214 GLN A CA 1
ATOM 1700 C C . GLN A 1 214 ? 27.764 9.384 -29.024 1.00 91.56 214 GLN A C 1
ATOM 1702 O O . GLN A 1 214 ? 28.469 9.217 -30.015 1.00 91.56 214 GLN A O 1
ATOM 1707 N N . PHE A 1 215 ? 26.971 10.445 -28.870 1.00 91.94 215 PHE A N 1
ATOM 1708 C CA . PHE A 1 215 ? 26.878 11.538 -29.831 1.00 91.94 215 PHE A CA 1
ATOM 1709 C C . PHE A 1 215 ? 28.231 12.225 -30.021 1.00 91.94 215 PHE A C 1
ATOM 1711 O O . PHE A 1 215 ? 28.696 12.353 -31.149 1.00 91.94 215 PHE A O 1
ATOM 1718 N N . LYS A 1 216 ? 28.912 12.593 -28.927 1.00 91.12 216 LYS A N 1
ATOM 1719 C CA . LYS A 1 216 ? 30.252 13.196 -28.994 1.00 91.12 216 LYS A CA 1
ATOM 1720 C C . LYS A 1 216 ? 31.245 12.304 -29.741 1.00 91.12 216 LYS A C 1
ATOM 1722 O O . LYS A 1 216 ? 32.015 12.821 -30.529 1.00 91.12 216 LYS A O 1
ATOM 1727 N N . ARG A 1 217 ? 31.203 10.987 -29.528 1.00 89.00 217 ARG A N 1
ATOM 1728 C CA . ARG A 1 217 ? 32.092 10.026 -30.200 1.00 89.00 217 ARG A CA 1
ATOM 1729 C C . ARG A 1 217 ? 31.754 9.810 -31.678 1.00 89.00 217 ARG A C 1
ATOM 1731 O O . ARG A 1 217 ? 32.654 9.603 -32.477 1.00 89.00 217 ARG A O 1
ATOM 1738 N N . GLU A 1 218 ? 30.470 9.738 -32.025 1.00 89.81 218 GLU A N 1
ATOM 1739 C CA . GLU A 1 218 ? 30.024 9.347 -33.374 1.00 89.81 218 GLU A CA 1
ATOM 1740 C C . GLU A 1 218 ? 29.857 10.538 -34.329 1.00 89.81 218 GLU A C 1
ATOM 1742 O O . GLU A 1 218 ? 29.808 10.317 -35.536 1.00 89.81 218 GLU A O 1
ATOM 1747 N N . VAL A 1 219 ? 29.735 11.762 -33.801 1.00 89.81 219 VAL A N 1
ATOM 1748 C CA . VAL A 1 219 ? 29.382 12.962 -34.577 1.00 89.81 219 VAL A CA 1
ATOM 1749 C C . VAL A 1 219 ? 30.425 14.077 -34.470 1.00 89.81 219 VAL A C 1
ATOM 1751 O O . VAL A 1 219 ? 30.616 14.804 -35.444 1.00 89.81 219 VAL A O 1
ATOM 1754 N N . LEU A 1 220 ? 31.099 14.243 -33.324 1.00 86.62 220 LEU A N 1
ATOM 1755 C CA . LEU A 1 220 ? 32.162 15.244 -33.188 1.00 86.62 220 LEU A CA 1
ATOM 1756 C C . LEU A 1 220 ? 33.513 14.613 -33.517 1.00 86.62 220 LEU A C 1
ATOM 1758 O O . LEU A 1 220 ? 33.861 13.555 -32.997 1.00 86.62 220 LEU A O 1
ATOM 1762 N N . ASN A 1 221 ? 34.292 15.296 -34.348 1.00 73.12 221 ASN A N 1
ATOM 1763 C CA . ASN A 1 221 ? 35.658 14.882 -34.634 1.00 73.12 221 ASN A CA 1
ATOM 1764 C C . ASN A 1 221 ? 36.549 15.142 -33.414 1.00 73.12 221 ASN A C 1
ATOM 1766 O O . ASN A 1 221 ? 36.436 16.188 -32.769 1.00 73.12 221 ASN A O 1
ATOM 1770 N N . GLU A 1 222 ? 37.466 14.222 -33.108 1.00 68.12 222 GLU A N 1
ATOM 1771 C CA . GLU A 1 222 ? 38.453 14.423 -32.043 1.00 68.12 222 GLU A CA 1
ATOM 1772 C C . GLU A 1 222 ? 39.296 15.675 -32.349 1.00 68.12 222 GLU A C 1
ATOM 1774 O O . GLU A 1 222 ? 40.155 15.671 -33.226 1.00 68.12 222 GLU A O 1
ATOM 1779 N N . GLY A 1 223 ? 39.001 16.783 -31.660 1.00 69.50 223 GLY A N 1
ATOM 1780 C CA . GLY A 1 223 ? 39.704 18.063 -31.804 1.00 69.50 223 GLY A CA 1
ATOM 1781 C C . GLY A 1 223 ? 38.949 19.174 -32.543 1.00 69.50 223 GLY A C 1
ATOM 1782 O O . GLY A 1 223 ? 39.409 20.313 -32.507 1.00 69.50 223 GLY A O 1
ATOM 1783 N N . SER A 1 224 ? 37.784 18.907 -33.145 1.00 68.06 224 SER A N 1
ATOM 1784 C CA . SER A 1 224 ? 36.935 19.953 -33.738 1.00 68.06 224 SER A CA 1
ATOM 1785 C C . SER A 1 224 ? 35.529 19.922 -33.146 1.00 68.06 224 SER A C 1
ATOM 1787 O O . SER A 1 224 ? 34.892 18.876 -33.072 1.00 68.06 224 SER A O 1
ATOM 1789 N N . SER A 1 225 ? 34.999 21.088 -32.771 1.00 74.38 225 SER A N 1
ATOM 1790 C CA . SER A 1 225 ? 33.591 21.248 -32.376 1.00 74.38 225 SER A CA 1
ATOM 1791 C C . SER A 1 225 ? 32.622 21.186 -33.565 1.00 74.38 225 SER A C 1
ATOM 1793 O O . SER A 1 225 ? 31.422 21.402 -33.393 1.00 74.38 225 SER A O 1
ATOM 1795 N N . THR A 1 226 ? 33.123 20.899 -34.769 1.00 81.50 226 THR A N 1
ATOM 1796 C CA . THR A 1 226 ? 32.321 20.756 -35.983 1.00 81.50 226 THR A CA 1
ATOM 1797 C C . THR A 1 226 ? 31.981 19.292 -36.251 1.00 81.50 226 THR A C 1
ATOM 1799 O O . THR A 1 226 ? 32.822 18.400 -36.138 1.00 81.50 226 THR A O 1
ATOM 1802 N N . ALA A 1 227 ? 30.723 19.061 -36.619 1.00 84.06 227 ALA A N 1
ATOM 1803 C CA . ALA A 1 227 ? 30.204 17.765 -37.029 1.00 84.06 227 ALA A CA 1
ATOM 1804 C C . ALA A 1 227 ? 30.098 17.694 -38.553 1.00 84.06 227 ALA A C 1
ATOM 1806 O O . ALA A 1 227 ? 29.659 18.658 -39.186 1.00 84.06 227 ALA A O 1
ATOM 1807 N N . SER A 1 228 ? 30.445 16.547 -39.138 1.00 88.06 228 SER A N 1
ATOM 1808 C CA . SER A 1 228 ? 30.092 16.268 -40.531 1.00 88.06 228 SER A CA 1
ATOM 1809 C C . SER A 1 228 ? 28.580 16.066 -40.651 1.00 88.06 228 SER A C 1
ATOM 1811 O O . SER A 1 228 ? 27.964 15.394 -39.818 1.00 88.06 228 SER A O 1
ATOM 1813 N N . SER A 1 229 ? 27.975 16.622 -41.703 1.00 90.19 229 SER A N 1
ATOM 1814 C CA . SER A 1 229 ? 26.544 16.441 -41.981 1.00 90.19 229 SER A CA 1
ATOM 1815 C C . SER A 1 229 ? 26.181 14.961 -42.147 1.00 90.19 229 SER A C 1
ATOM 1817 O O . SER A 1 229 ? 25.145 14.524 -41.647 1.00 90.19 229 SER A O 1
ATOM 1819 N N . ASP A 1 230 ? 27.042 14.176 -42.798 1.00 92.81 230 ASP A N 1
ATOM 1820 C CA . ASP A 1 230 ? 26.802 12.749 -43.040 1.00 92.81 230 ASP A CA 1
ATOM 1821 C C . ASP A 1 230 ? 26.825 11.933 -41.742 1.00 92.81 230 ASP A C 1
ATOM 1823 O O . ASP A 1 230 ? 25.987 11.050 -41.541 1.00 92.81 230 ASP A O 1
ATOM 1827 N N . ASP A 1 231 ? 27.737 12.261 -40.822 1.00 92.25 231 ASP A N 1
ATOM 1828 C CA . ASP A 1 231 ? 27.817 11.605 -39.516 1.00 92.25 231 ASP A CA 1
ATOM 1829 C C . ASP A 1 231 ? 26.595 11.933 -38.653 1.00 92.25 231 ASP A C 1
ATOM 1831 O O . ASP A 1 231 ? 26.025 11.037 -38.022 1.00 92.25 231 ASP A O 1
ATOM 1835 N N . LEU A 1 232 ? 26.134 13.190 -38.684 1.00 92.50 232 LEU A N 1
ATOM 1836 C CA . LEU A 1 232 ? 24.902 13.600 -38.015 1.00 92.50 232 LEU A CA 1
ATOM 1837 C C . LEU A 1 232 ? 23.684 12.852 -38.578 1.00 92.50 232 LEU A C 1
ATOM 1839 O O . LEU A 1 232 ? 22.890 12.312 -37.805 1.00 92.50 232 LEU A O 1
ATOM 1843 N N . LEU A 1 233 ? 23.544 12.771 -39.905 1.00 94.31 233 LEU A N 1
ATOM 1844 C CA . LEU A 1 233 ? 22.449 12.043 -40.555 1.00 94.31 233 LEU A CA 1
ATOM 1845 C C . LEU A 1 233 ? 22.474 10.550 -40.203 1.00 94.31 233 LEU A C 1
ATOM 1847 O O . LEU A 1 233 ? 21.438 9.984 -39.841 1.00 94.31 233 LEU A O 1
ATOM 1851 N N . ARG A 1 234 ? 23.653 9.916 -40.230 1.00 93.38 234 ARG A N 1
ATOM 1852 C CA . ARG A 1 234 ? 23.825 8.510 -39.835 1.00 93.38 234 ARG A CA 1
ATOM 1853 C C . ARG A 1 234 ? 23.454 8.286 -38.369 1.00 93.38 234 ARG A C 1
ATOM 1855 O O . ARG A 1 234 ? 22.753 7.319 -38.058 1.00 93.38 234 ARG A O 1
ATOM 1862 N N . PHE A 1 235 ? 23.890 9.172 -37.472 1.00 93.94 235 PHE A N 1
ATOM 1863 C CA . PHE A 1 235 ? 23.544 9.113 -36.051 1.00 93.94 235 PHE A CA 1
ATOM 1864 C C . PHE A 1 235 ? 22.032 9.242 -35.836 1.00 93.94 235 PHE A C 1
ATOM 1866 O O . PHE A 1 235 ? 21.442 8.433 -35.117 1.00 93.94 235 PHE A O 1
ATOM 1873 N N . MET A 1 236 ? 21.385 10.204 -36.498 1.00 95.19 236 MET A N 1
ATOM 1874 C CA . MET A 1 236 ? 19.940 10.419 -36.391 1.00 95.19 236 MET A CA 1
ATOM 1875 C C . MET A 1 236 ? 19.136 9.234 -36.938 1.00 95.19 236 MET A C 1
ATOM 1877 O O . MET A 1 236 ? 18.198 8.786 -36.279 1.00 95.19 236 MET A O 1
ATOM 1881 N N . ALA A 1 237 ? 19.532 8.656 -38.076 1.00 96.06 237 ALA A N 1
ATOM 1882 C CA . ALA A 1 237 ? 18.888 7.462 -38.629 1.00 96.06 237 ALA A CA 1
ATOM 1883 C C . ALA A 1 237 ? 18.998 6.255 -37.678 1.00 96.06 237 ALA A C 1
ATOM 1885 O O . ALA A 1 237 ? 18.016 5.551 -37.422 1.00 96.06 237 ALA A O 1
ATOM 1886 N N . LYS A 1 238 ? 20.181 6.045 -37.087 1.00 95.00 238 LYS A N 1
ATOM 1887 C CA . LYS A 1 238 ? 20.410 5.003 -36.076 1.00 95.00 238 LYS A CA 1
ATOM 1888 C C . LYS A 1 238 ? 19.572 5.243 -34.818 1.00 95.00 238 LYS A C 1
ATOM 1890 O O . LYS A 1 238 ? 18.937 4.310 -34.327 1.00 95.00 238 LYS A O 1
ATOM 1895 N N . ARG A 1 239 ? 19.527 6.483 -34.318 1.00 94.19 239 ARG A N 1
ATOM 1896 C CA . ARG A 1 239 ? 18.689 6.889 -33.178 1.00 94.19 239 ARG A CA 1
ATOM 1897 C C . ARG A 1 239 ? 17.214 6.606 -33.438 1.00 94.19 239 ARG A C 1
ATOM 1899 O O . ARG A 1 239 ? 16.572 5.981 -32.600 1.00 94.19 239 ARG A O 1
ATOM 1906 N N . TYR A 1 240 ? 16.710 6.996 -34.604 1.00 96.12 240 TYR A N 1
ATOM 1907 C CA . TYR A 1 240 ? 15.330 6.744 -35.007 1.00 96.12 240 TYR A CA 1
ATOM 1908 C C . TYR A 1 240 ? 15.012 5.241 -35.052 1.00 96.12 240 TYR A C 1
ATOM 1910 O O . TYR A 1 240 ? 14.016 4.801 -34.484 1.00 96.12 240 TYR A O 1
ATOM 1918 N N . SER A 1 241 ? 15.902 4.423 -35.629 1.00 97.06 241 SER A N 1
ATOM 1919 C CA . SER A 1 241 ? 15.743 2.960 -35.648 1.00 97.06 241 SER A CA 1
ATOM 1920 C C . SER A 1 241 ? 15.698 2.345 -34.241 1.00 97.06 241 SER A C 1
ATOM 1922 O O . SER A 1 241 ? 14.879 1.463 -33.977 1.00 97.06 241 SER A O 1
ATOM 1924 N N . MET A 1 242 ? 16.545 2.810 -33.314 1.00 94.38 242 MET A N 1
ATOM 1925 C CA . MET A 1 242 ? 16.526 2.350 -31.918 1.00 94.38 242 MET A CA 1
ATOM 1926 C C . MET A 1 242 ? 15.239 2.761 -31.196 1.00 94.38 242 MET A C 1
ATOM 1928 O O . MET A 1 242 ? 14.645 1.935 -30.505 1.00 94.38 242 MET A O 1
ATOM 1932 N N . GLN A 1 243 ? 14.779 4.001 -31.390 1.00 95.50 243 GLN A N 1
ATOM 1933 C CA . GLN A 1 243 ? 13.517 4.487 -30.826 1.00 95.50 243 GLN A CA 1
ATOM 1934 C C . GLN A 1 243 ? 12.313 3.697 -31.351 1.00 95.50 243 GLN A C 1
ATOM 1936 O O . GLN A 1 243 ? 11.457 3.312 -30.561 1.00 95.50 243 GLN A O 1
ATOM 1941 N N . ALA A 1 244 ? 12.277 3.379 -32.648 1.00 97.12 244 ALA A N 1
ATOM 1942 C CA . ALA A 1 244 ? 11.219 2.558 -33.235 1.00 97.12 244 ALA A CA 1
ATOM 1943 C C . AL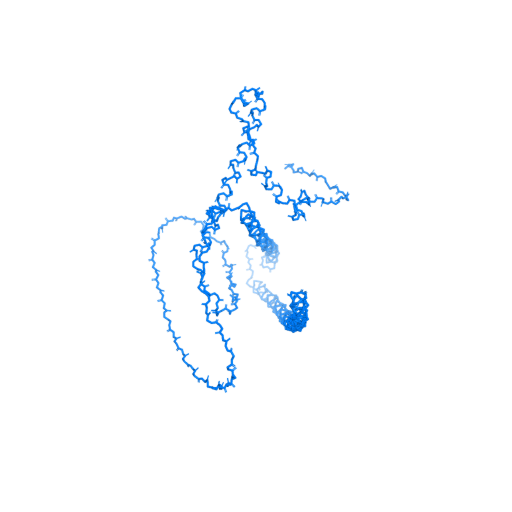A A 1 244 ? 11.160 1.153 -32.605 1.00 97.12 244 ALA A C 1
ATOM 1945 O O . ALA A 1 244 ? 10.087 0.696 -32.220 1.00 97.12 244 ALA A O 1
ATOM 1946 N N . LYS A 1 245 ? 12.314 0.494 -32.416 1.00 96.69 245 LYS A N 1
ATOM 1947 C CA . LYS A 1 245 ? 12.395 -0.808 -31.722 1.00 96.69 245 LYS A CA 1
ATOM 1948 C C . LYS A 1 245 ? 11.959 -0.720 -30.258 1.00 96.69 245 LYS A C 1
ATOM 1950 O O . LYS A 1 245 ? 11.334 -1.642 -29.742 1.00 96.69 245 LYS A O 1
ATOM 1955 N N . TYR A 1 246 ? 12.307 0.373 -29.579 1.00 94.69 246 TYR A N 1
ATOM 1956 C CA . TYR A 1 246 ? 11.902 0.601 -28.194 1.00 94.69 246 TYR A CA 1
ATOM 1957 C C . TYR A 1 246 ? 10.386 0.802 -28.065 1.00 94.69 246 TYR A C 1
ATOM 1959 O O . TYR A 1 246 ? 9.771 0.203 -27.186 1.00 94.69 246 TYR A O 1
ATOM 1967 N N . LEU A 1 247 ? 9.776 1.574 -28.970 1.00 97.38 247 LEU A N 1
ATOM 1968 C CA . LEU A 1 247 ? 8.323 1.754 -29.030 1.00 97.38 247 LEU A CA 1
ATOM 1969 C C . LEU A 1 247 ? 7.589 0.439 -29.303 1.00 97.38 247 LEU A C 1
ATOM 1971 O O . LEU A 1 247 ? 6.603 0.153 -28.633 1.00 97.38 247 LEU A O 1
ATOM 1975 N N . ASP A 1 248 ? 8.083 -0.382 -30.231 1.00 97.50 248 ASP A N 1
ATOM 1976 C CA . ASP A 1 248 ? 7.502 -1.701 -30.508 1.00 97.50 248 ASP A CA 1
ATOM 1977 C C . ASP A 1 248 ? 7.531 -2.604 -29.262 1.00 97.50 248 ASP A C 1
ATOM 1979 O O . ASP A 1 248 ? 6.510 -3.159 -28.850 1.00 97.50 248 ASP A O 1
ATOM 1983 N N . LYS A 1 249 ? 8.676 -2.648 -28.564 1.00 97.31 249 LYS A N 1
ATOM 1984 C CA . LYS A 1 249 ? 8.798 -3.350 -27.278 1.00 97.31 249 LYS A CA 1
ATOM 1985 C C . LYS A 1 249 ? 7.794 -2.830 -26.241 1.00 97.31 249 LYS A C 1
ATOM 1987 O O . LYS A 1 249 ? 7.175 -3.640 -25.550 1.00 97.31 249 LYS A O 1
ATOM 1992 N N . LEU A 1 250 ? 7.636 -1.511 -26.120 1.00 96.06 250 LEU A N 1
ATOM 1993 C CA . LEU A 1 250 ? 6.704 -0.900 -25.170 1.00 96.06 250 LEU A CA 1
ATOM 1994 C C . LEU A 1 250 ? 5.247 -1.244 -25.512 1.00 96.06 250 LEU A C 1
ATOM 1996 O O . LEU A 1 250 ? 4.495 -1.630 -24.623 1.00 96.06 250 LEU A O 1
ATOM 2000 N N . ASN A 1 251 ? 4.870 -1.214 -26.792 1.00 97.75 251 ASN A N 1
ATOM 2001 C CA . ASN A 1 251 ? 3.534 -1.603 -27.250 1.00 97.75 251 ASN A CA 1
ATOM 2002 C C . ASN A 1 251 ? 3.205 -3.061 -26.898 1.00 97.75 251 ASN A C 1
ATOM 2004 O O . ASN A 1 251 ? 2.115 -3.346 -26.402 1.00 97.75 251 ASN A O 1
ATOM 2008 N N . VAL A 1 252 ? 4.154 -3.987 -27.093 1.00 97.62 252 VAL A N 1
ATOM 2009 C CA . VAL A 1 252 ? 3.985 -5.397 -26.698 1.00 97.62 252 VAL A CA 1
ATOM 2010 C C . VAL A 1 252 ? 3.775 -5.528 -25.186 1.00 97.62 252 VAL A C 1
ATOM 2012 O O . VAL A 1 252 ? 2.902 -6.283 -24.750 1.00 97.62 252 VAL A O 1
ATOM 2015 N N . GLN A 1 253 ? 4.538 -4.781 -24.381 1.00 97.50 253 GLN A N 1
ATOM 2016 C CA . GLN A 1 253 ? 4.397 -4.769 -22.922 1.00 97.50 253 GLN A CA 1
ATOM 2017 C C . GLN A 1 253 ? 3.056 -4.177 -22.468 1.00 97.50 253 GLN A C 1
ATOM 2019 O O . GLN A 1 253 ? 2.394 -4.776 -21.621 1.00 97.50 253 GLN A O 1
ATOM 2024 N N . CYS A 1 254 ? 2.615 -3.062 -23.056 1.00 96.62 254 CYS A N 1
ATOM 2025 C CA . CYS A 1 254 ? 1.305 -2.464 -22.788 1.00 96.62 254 CYS A CA 1
ATOM 2026 C C . CYS A 1 254 ? 0.172 -3.444 -23.112 1.00 96.62 254 CYS A C 1
ATOM 2028 O O . CYS A 1 254 ? -0.664 -3.715 -22.253 1.00 96.62 254 CYS A O 1
ATOM 2030 N N . ALA A 1 255 ? 0.204 -4.074 -24.289 1.00 97.69 255 ALA A N 1
ATOM 2031 C CA . ALA A 1 255 ? -0.786 -5.079 -24.667 1.00 97.69 255 ALA A CA 1
ATOM 2032 C C . ALA A 1 255 ? -0.780 -6.295 -23.717 1.00 97.69 255 ALA A C 1
ATOM 2034 O O . ALA A 1 255 ? -1.820 -6.900 -23.458 1.00 97.69 255 ALA A O 1
ATOM 2035 N N . ALA A 1 256 ? 0.380 -6.700 -23.190 1.00 97.19 256 ALA A N 1
ATOM 2036 C CA . ALA A 1 256 ? 0.459 -7.754 -22.176 1.00 97.19 256 ALA A CA 1
ATOM 2037 C C . ALA A 1 256 ? -0.166 -7.317 -20.838 1.00 97.19 256 ALA A C 1
ATOM 2039 O O . ALA A 1 256 ? -0.934 -8.077 -20.247 1.00 97.19 256 ALA A O 1
ATOM 2040 N N . ALA A 1 257 ? 0.100 -6.088 -20.387 1.00 97.50 257 ALA A N 1
ATOM 2041 C CA . ALA A 1 257 ? -0.493 -5.531 -19.173 1.00 97.50 257 ALA A CA 1
ATOM 2042 C C . ALA A 1 257 ? -2.023 -5.402 -19.281 1.00 97.50 257 ALA A C 1
ATOM 2044 O O . ALA A 1 257 ? -2.735 -5.782 -18.354 1.00 97.50 257 ALA A O 1
ATOM 2045 N N . GLU A 1 258 ? -2.545 -4.957 -20.426 1.00 97.69 258 GLU A N 1
ATOM 2046 C CA . GLU A 1 258 ? -3.988 -4.889 -20.696 1.00 97.69 258 GLU A CA 1
ATOM 2047 C C . GLU A 1 258 ? -4.660 -6.268 -20.620 1.00 97.69 258 GLU A C 1
ATOM 2049 O O . GLU A 1 258 ? -5.717 -6.419 -19.998 1.00 97.69 258 GLU A O 1
ATOM 2054 N N . ARG A 1 259 ? -4.029 -7.309 -21.183 1.00 97.81 259 ARG A N 1
ATOM 2055 C CA . ARG A 1 259 ? -4.509 -8.697 -21.052 1.00 97.81 259 ARG A CA 1
ATOM 2056 C C . ARG A 1 259 ? -4.538 -9.158 -19.592 1.00 97.81 259 ARG A C 1
ATOM 2058 O O . ARG A 1 259 ? -5.525 -9.744 -19.160 1.00 97.81 259 ARG A O 1
ATOM 2065 N N . ASN A 1 260 ? -3.510 -8.839 -18.809 1.00 97.25 260 ASN A N 1
ATOM 2066 C CA . ASN A 1 260 ? -3.477 -9.191 -17.385 1.00 97.25 260 ASN A CA 1
ATOM 2067 C C . ASN A 1 260 ? -4.569 -8.460 -16.583 1.00 97.25 260 ASN A C 1
ATOM 2069 O O . ASN A 1 260 ? -5.240 -9.069 -15.745 1.00 97.25 260 ASN A O 1
ATOM 2073 N N . ILE A 1 261 ? -4.790 -7.169 -16.858 1.00 96.81 261 ILE A N 1
ATOM 2074 C CA . ILE A 1 261 ? -5.847 -6.370 -16.219 1.00 96.81 261 ILE A CA 1
ATOM 2075 C C . ILE A 1 261 ? -7.221 -6.964 -16.535 1.00 96.81 261 ILE A C 1
ATOM 2077 O O . ILE A 1 261 ? -8.015 -7.192 -15.624 1.00 96.81 261 ILE A O 1
ATOM 2081 N N . THR A 1 262 ? -7.500 -7.248 -17.808 1.00 97.31 262 THR A N 1
ATOM 2082 C CA . THR A 1 262 ? -8.787 -7.822 -18.233 1.00 97.31 262 THR A CA 1
ATOM 2083 C C . THR A 1 262 ? -9.025 -9.208 -17.630 1.00 97.31 262 THR A C 1
ATOM 2085 O O . THR A 1 262 ? -10.115 -9.459 -17.113 1.00 97.31 262 THR A O 1
ATOM 2088 N N . GLN A 1 263 ? -8.003 -10.069 -17.590 1.00 97.50 263 GLN A N 1
ATOM 2089 C CA . GLN A 1 263 ? -8.070 -11.374 -16.924 1.00 97.50 263 GLN A CA 1
ATOM 2090 C C . GLN A 1 263 ? -8.384 -11.235 -15.426 1.00 97.50 263 GLN A C 1
ATOM 2092 O O . GLN A 1 263 ? -9.281 -11.905 -14.914 1.00 97.50 263 GLN A O 1
ATOM 2097 N N . THR A 1 264 ? -7.693 -10.335 -14.722 1.00 96.31 264 THR A N 1
ATOM 2098 C CA . THR A 1 264 ? -7.894 -10.105 -13.279 1.00 96.31 264 THR A CA 1
ATOM 2099 C C . THR A 1 264 ? -9.284 -9.538 -12.993 1.00 96.31 264 THR A C 1
ATOM 2101 O O . THR A 1 264 ? -9.969 -9.976 -12.070 1.00 96.31 264 THR A O 1
ATOM 2104 N N . GLN A 1 265 ? -9.758 -8.604 -13.820 1.00 96.56 265 GLN A N 1
ATOM 2105 C CA . GLN A 1 265 ? -11.114 -8.065 -13.720 1.00 96.56 265 GLN A CA 1
ATOM 2106 C C . GLN A 1 265 ? -12.179 -9.142 -13.954 1.00 96.56 265 GLN A C 1
ATOM 2108 O O . GLN A 1 265 ? -13.191 -9.164 -13.254 1.00 96.56 265 GLN A O 1
ATOM 2113 N N . GLN A 1 266 ? -11.964 -10.054 -14.905 1.00 96.19 266 GLN A N 1
ATOM 2114 C CA . GLN A 1 266 ? -12.865 -11.184 -15.127 1.00 96.19 266 GLN A CA 1
ATOM 2115 C C . GLN A 1 266 ? -12.903 -12.117 -13.910 1.00 96.19 266 GLN A C 1
ATOM 2117 O O . GLN A 1 266 ? -13.990 -12.511 -13.487 1.00 96.19 266 GLN A O 1
ATOM 2122 N N . GLN A 1 267 ? -11.751 -12.415 -13.303 1.00 95.19 267 GLN A N 1
ATOM 2123 C CA . GLN A 1 267 ? -11.678 -13.206 -12.071 1.00 95.19 267 GLN A CA 1
ATOM 2124 C C . GLN A 1 267 ? -12.401 -12.523 -10.902 1.00 95.19 267 GLN A C 1
ATOM 2126 O O . GLN A 1 267 ? -13.146 -13.181 -10.179 1.00 95.19 267 GLN A O 1
ATOM 2131 N N . LEU A 1 268 ? -12.246 -11.204 -10.738 1.00 94.38 268 LEU A N 1
ATOM 2132 C CA . LEU A 1 268 ? -12.971 -10.433 -9.722 1.00 94.38 268 LEU A CA 1
ATOM 2133 C C . LEU A 1 268 ? -14.487 -10.502 -9.930 1.00 94.38 268 LEU A C 1
ATOM 2135 O O . LEU A 1 268 ? -15.218 -10.730 -8.971 1.00 94.38 268 LEU A O 1
ATOM 2139 N N . ARG A 1 269 ? -14.967 -10.376 -11.174 1.00 94.06 269 ARG A N 1
ATOM 2140 C CA . ARG A 1 269 ? -16.399 -10.516 -11.496 1.00 94.06 269 ARG A CA 1
ATOM 2141 C C . ARG A 1 269 ? -16.923 -11.916 -11.186 1.00 94.06 269 ARG A C 1
ATOM 2143 O O . ARG A 1 269 ? -18.000 -12.038 -10.615 1.00 94.06 269 ARG A O 1
ATOM 2150 N N . GLN A 1 270 ? -16.164 -12.960 -11.519 1.00 93.62 270 GLN A N 1
ATOM 2151 C CA . GLN A 1 270 ? -16.528 -14.342 -11.191 1.00 93.62 270 GLN A CA 1
ATOM 2152 C C . GLN A 1 270 ? -16.586 -14.567 -9.676 1.00 93.62 270 GLN A C 1
ATOM 2154 O O . GLN A 1 270 ? -17.539 -15.168 -9.190 1.00 93.62 270 GLN A O 1
ATOM 2159 N N . ARG A 1 271 ? -15.611 -14.042 -8.920 1.00 92.56 271 ARG A N 1
ATOM 2160 C CA . ARG A 1 271 ? -15.612 -14.108 -7.451 1.00 92.56 271 ARG A CA 1
ATOM 2161 C C . ARG A 1 271 ? -16.766 -13.325 -6.833 1.00 92.56 271 ARG A C 1
ATOM 2163 O O . ARG A 1 271 ? -17.362 -13.816 -5.885 1.00 92.56 271 ARG A O 1
ATOM 2170 N N . HIS A 1 272 ? -17.102 -12.155 -7.373 1.00 90.75 272 HIS A N 1
ATOM 2171 C CA . HIS A 1 272 ? -18.255 -11.378 -6.921 1.00 90.75 272 HIS A CA 1
ATOM 2172 C C . HIS A 1 272 ? -19.564 -12.129 -7.173 1.00 90.75 272 HIS A C 1
ATOM 2174 O O . HIS A 1 272 ? -20.350 -12.284 -6.250 1.00 90.75 272 HIS A O 1
ATOM 2180 N N . ALA A 1 273 ? -19.765 -12.671 -8.379 1.00 88.62 273 ALA A N 1
ATOM 2181 C CA . ALA A 1 273 ? -20.948 -13.468 -8.704 1.00 88.62 273 ALA A CA 1
ATOM 2182 C C . ALA A 1 273 ? -21.053 -14.734 -7.833 1.00 88.62 273 ALA A C 1
ATOM 2184 O O . ALA A 1 273 ? -22.138 -15.079 -7.372 1.00 88.62 273 ALA A O 1
ATOM 2185 N N . ALA A 1 274 ? -19.927 -15.402 -7.557 1.00 86.38 274 ALA A N 1
ATOM 2186 C CA . ALA A 1 274 ? -19.883 -16.521 -6.617 1.00 86.38 274 ALA A CA 1
ATOM 2187 C C . ALA A 1 274 ? -20.231 -16.074 -5.186 1.00 86.38 274 ALA A C 1
ATOM 2189 O O . ALA A 1 274 ? -21.035 -16.722 -4.525 1.00 86.38 274 ALA A O 1
ATOM 2190 N N . GLY A 1 275 ? -19.687 -14.943 -4.725 1.00 88.75 275 GLY A N 1
ATOM 2191 C CA . GLY A 1 275 ? -20.017 -14.341 -3.431 1.00 88.75 275 GLY A CA 1
ATOM 2192 C C . GLY A 1 275 ? -21.493 -13.954 -3.308 1.00 88.75 275 GLY A C 1
ATOM 2193 O O . GLY A 1 275 ? -22.107 -14.194 -2.275 1.00 88.75 275 GLY A O 1
ATOM 2194 N N . GLU A 1 276 ? -22.096 -13.422 -4.371 1.00 87.44 276 GLU A N 1
ATOM 2195 C CA . GLU A 1 276 ? -23.531 -13.127 -4.425 1.00 87.44 276 GLU A CA 1
ATOM 2196 C C . GLU A 1 276 ? -24.388 -14.397 -4.399 1.00 87.44 276 GLU A C 1
ATOM 2198 O O . GLU A 1 276 ? -25.443 -14.395 -3.761 1.00 87.44 276 GLU A O 1
ATOM 2203 N N . ALA A 1 277 ? -23.931 -15.486 -5.027 1.00 86.44 277 ALA A N 1
ATOM 2204 C CA . ALA A 1 277 ? -24.592 -16.786 -4.949 1.00 86.44 277 ALA A CA 1
ATOM 2205 C C . ALA A 1 277 ? -24.543 -17.366 -3.525 1.00 86.44 277 ALA A C 1
ATOM 2207 O O . ALA A 1 277 ? -25.572 -17.815 -3.025 1.00 86.44 277 ALA A O 1
ATOM 2208 N N . PHE A 1 278 ? -23.395 -17.293 -2.841 1.00 86.75 278 PHE A N 1
ATOM 2209 C CA . PHE A 1 278 ? -23.295 -17.683 -1.428 1.00 86.75 278 PHE A CA 1
ATOM 2210 C C . PHE A 1 278 ? -24.191 -16.819 -0.540 1.00 86.75 278 PHE A C 1
ATOM 2212 O O . PHE A 1 278 ? -24.951 -17.358 0.254 1.00 86.75 278 PHE A O 1
ATOM 2219 N N . ARG A 1 279 ? -24.218 -15.498 -0.763 1.00 88.94 279 ARG A N 1
ATOM 2220 C CA . ARG A 1 279 ? -25.109 -14.585 -0.037 1.00 88.94 279 ARG A CA 1
ATOM 2221 C C . ARG A 1 279 ? -26.584 -14.972 -0.191 1.00 88.94 279 ARG A C 1
ATOM 2223 O O . ARG A 1 279 ? -27.343 -14.881 0.767 1.00 88.94 279 ARG A O 1
ATOM 2230 N N . ALA A 1 280 ? -27.008 -15.389 -1.385 1.00 90.31 280 ALA A N 1
ATOM 2231 C CA . ALA A 1 280 ? -28.373 -15.864 -1.610 1.00 90.31 280 ALA A CA 1
ATOM 2232 C C . ALA A 1 280 ? -28.675 -17.162 -0.838 1.00 90.31 280 ALA A C 1
ATOM 2234 O O . ALA A 1 280 ? -29.766 -17.293 -0.286 1.00 90.31 280 ALA A O 1
ATOM 2235 N N . ILE A 1 281 ? -27.711 -18.087 -0.763 1.00 90.69 281 ILE A N 1
ATOM 2236 C CA . ILE A 1 281 ? -27.825 -19.321 0.033 1.00 90.69 281 ILE A CA 1
ATOM 2237 C C . ILE A 1 281 ? -27.915 -18.992 1.530 1.00 90.69 281 ILE A C 1
ATOM 2239 O O . ILE A 1 281 ? -28.795 -19.519 2.205 1.00 90.69 281 ILE A O 1
ATOM 2243 N N . ASP A 1 282 ? -27.077 -18.084 2.034 1.00 93.38 282 ASP A N 1
ATOM 2244 C CA . ASP A 1 282 ? -27.098 -17.654 3.439 1.00 93.38 282 ASP A CA 1
ATOM 2245 C C . ASP A 1 282 ? -28.445 -17.012 3.812 1.00 93.38 282 ASP A C 1
ATOM 2247 O O . ASP A 1 282 ? -29.009 -17.297 4.870 1.00 93.38 282 ASP A O 1
ATOM 2251 N N . PHE A 1 283 ? -29.010 -16.182 2.925 1.00 93.25 283 PHE A N 1
ATOM 2252 C CA . PHE A 1 283 ? -30.340 -15.601 3.131 1.00 93.25 283 PHE A CA 1
ATOM 2253 C C . PHE A 1 283 ? -31.450 -16.653 3.149 1.00 93.25 283 PHE A C 1
ATOM 2255 O O . PHE A 1 283 ? -32.376 -16.550 3.955 1.00 93.25 283 PHE A O 1
ATOM 2262 N N . GLU A 1 284 ? -31.372 -17.660 2.281 1.00 94.69 284 GLU A N 1
ATOM 2263 C CA . GLU A 1 284 ? -32.341 -18.754 2.264 1.00 94.69 284 GLU A CA 1
ATOM 2264 C C . GLU A 1 284 ? -32.241 -19.607 3.535 1.00 94.69 284 GLU A C 1
ATOM 2266 O O . GLU A 1 284 ? -33.263 -19.940 4.134 1.00 94.69 284 GLU A O 1
ATOM 2271 N N . GLN A 1 285 ? -31.025 -19.880 4.010 1.00 96.19 285 GLN A N 1
ATOM 2272 C CA . GLN A 1 285 ? -30.795 -20.560 5.282 1.00 96.19 285 GLN A CA 1
ATOM 2273 C C . GLN A 1 285 ? -31.393 -19.767 6.453 1.00 96.19 285 GLN A C 1
ATOM 2275 O O . GLN A 1 285 ? -32.136 -20.327 7.259 1.00 96.19 285 GLN A O 1
ATOM 2280 N N . LEU A 1 286 ? -31.164 -18.450 6.503 1.00 95.75 286 LEU A N 1
ATOM 2281 C CA . LEU A 1 286 ? -31.748 -17.580 7.526 1.00 95.75 286 LEU A CA 1
ATOM 2282 C C . LEU A 1 286 ? -33.286 -17.573 7.468 1.00 95.75 286 LEU A C 1
ATOM 2284 O O . LEU A 1 286 ? -33.950 -17.543 8.506 1.00 95.75 286 LEU A O 1
ATOM 2288 N N . ARG A 1 287 ? -33.872 -17.636 6.264 1.00 96.56 287 ARG A N 1
ATOM 2289 C CA . ARG A 1 287 ? -35.326 -17.742 6.060 1.00 96.56 287 ARG A CA 1
ATOM 2290 C C . ARG A 1 287 ? -35.873 -19.061 6.608 1.00 96.56 287 ARG A C 1
ATOM 2292 O O . ARG A 1 287 ? -36.890 -19.046 7.301 1.00 96.56 287 ARG A O 1
ATOM 2299 N N . ILE A 1 288 ? -35.190 -20.174 6.335 1.00 96.19 288 ILE A N 1
ATOM 2300 C CA . ILE A 1 288 ? -35.541 -21.502 6.855 1.00 96.19 288 ILE A CA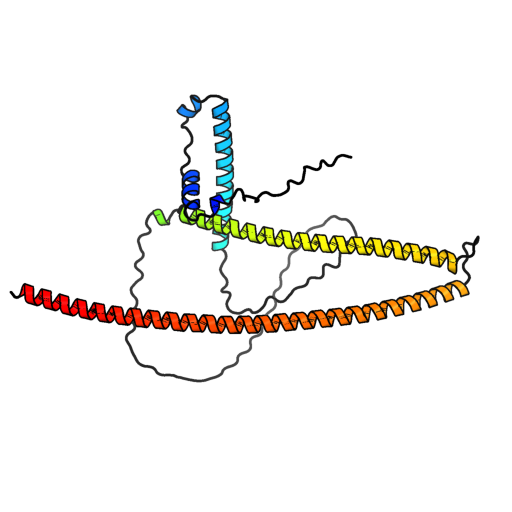 1
ATOM 2301 C C . ILE A 1 288 ? -35.453 -21.514 8.385 1.00 96.19 288 ILE A C 1
ATOM 2303 O O . ILE A 1 288 ? -36.389 -21.960 9.047 1.00 96.19 288 ILE A O 1
ATOM 2307 N N . GLU A 1 289 ? -34.371 -20.991 8.963 1.00 96.94 289 GLU A N 1
ATOM 2308 C CA . GLU A 1 289 ? -34.190 -20.916 10.416 1.00 96.94 289 GLU A CA 1
ATOM 2309 C C . GLU A 1 289 ? -35.270 -20.054 11.078 1.00 96.94 289 GLU A C 1
ATOM 2311 O O . GLU A 1 289 ? -35.888 -20.480 12.055 1.00 96.94 289 GLU A O 1
ATOM 2316 N N . ASN A 1 290 ? -35.571 -18.878 10.517 1.00 96.75 290 ASN A N 1
ATOM 2317 C CA . ASN A 1 290 ? -36.637 -18.009 11.013 1.00 96.75 290 ASN A CA 1
ATOM 2318 C C . ASN A 1 290 ? -38.006 -18.704 10.970 1.00 96.75 290 ASN A C 1
ATOM 2320 O O . ASN A 1 290 ? -38.753 -18.658 11.949 1.00 96.75 290 ASN A O 1
ATOM 2324 N N . GLN A 1 291 ? -38.312 -19.410 9.877 1.00 97.38 291 GLN A N 1
ATOM 2325 C CA . GLN A 1 291 ? -39.536 -20.199 9.763 1.00 97.38 291 GLN A CA 1
ATOM 2326 C C . GLN A 1 291 ? -39.596 -21.305 10.829 1.00 97.38 291 GLN A C 1
ATOM 2328 O O . GLN A 1 291 ? -40.601 -21.425 11.529 1.00 97.38 291 GLN A O 1
ATOM 2333 N N . GLN A 1 292 ? -38.512 -22.063 11.022 1.00 96.81 292 GLN A N 1
ATOM 2334 C CA . GLN A 1 292 ? -38.435 -23.099 12.058 1.00 96.81 292 GLN A CA 1
ATOM 2335 C C . GLN A 1 292 ? -38.595 -22.527 13.477 1.00 96.81 292 GLN A C 1
ATOM 2337 O O . GLN A 1 292 ? -39.215 -23.167 14.337 1.00 96.81 292 GLN A O 1
ATOM 2342 N N . PHE A 1 293 ? -38.056 -21.331 13.745 1.00 97.31 293 PHE A N 1
ATOM 2343 C CA . PHE A 1 293 ? -38.253 -20.632 15.015 1.00 97.31 293 PHE A CA 1
ATOM 2344 C C . PHE A 1 293 ? -39.709 -20.208 15.208 1.00 97.31 293 PHE A C 1
ATOM 2346 O O . PHE A 1 293 ? -40.261 -20.472 16.276 1.00 97.31 293 PHE A O 1
ATOM 2353 N N . ASN A 1 294 ? -40.354 -19.641 14.186 1.00 96.44 294 ASN A N 1
ATOM 2354 C CA . ASN A 1 294 ? -41.767 -19.263 14.247 1.00 96.44 294 ASN A CA 1
ATOM 2355 C C . ASN A 1 294 ? -42.667 -20.480 14.501 1.00 96.44 294 ASN A C 1
ATOM 2357 O O . ASN A 1 294 ? -43.476 -20.451 15.423 1.00 96.44 294 ASN A O 1
ATOM 2361 N N . GLU A 1 295 ? -42.456 -21.597 13.799 1.00 96.94 295 GLU A N 1
ATOM 2362 C CA . GLU A 1 295 ? -43.201 -22.846 14.032 1.00 96.94 295 GLU A CA 1
ATOM 2363 C C . GLU A 1 295 ? -42.998 -23.394 15.457 1.00 96.94 295 GLU A C 1
ATOM 2365 O O . GLU A 1 295 ? -43.910 -23.964 16.067 1.00 96.94 295 GLU A O 1
ATOM 2370 N N . ARG A 1 296 ? -41.789 -23.246 16.020 1.00 97.06 296 ARG A N 1
ATOM 2371 C CA . ARG A 1 296 ? -41.496 -23.641 17.406 1.00 97.06 296 ARG A CA 1
ATOM 2372 C C . ARG A 1 296 ? -42.195 -22.721 18.410 1.00 97.06 296 ARG A C 1
ATOM 2374 O O . ARG A 1 296 ? -42.723 -23.227 19.401 1.00 97.06 296 ARG A O 1
ATOM 2381 N N . ILE A 1 297 ? -42.217 -21.414 18.150 1.00 96.19 297 ILE A N 1
ATOM 2382 C CA . ILE A 1 297 ? -42.933 -20.415 18.956 1.00 96.19 297 ILE A CA 1
ATOM 2383 C C . ILE A 1 297 ? -44.438 -20.691 18.920 1.00 96.19 297 ILE A C 1
ATOM 2385 O O . ILE A 1 297 ? -45.069 -20.729 19.972 1.00 96.19 297 ILE A O 1
ATOM 2389 N N . GLU A 1 298 ? -45.013 -20.956 17.747 1.00 96.75 298 GLU A N 1
ATOM 2390 C CA . GLU A 1 298 ? -46.432 -21.291 17.593 1.00 96.75 298 GLU A CA 1
ATOM 2391 C C . GLU A 1 298 ? -46.807 -22.567 18.354 1.00 96.75 298 GLU A C 1
ATOM 2393 O O . GLU A 1 298 ? -47.774 -22.558 19.117 1.00 96.75 298 GLU A O 1
ATOM 2398 N N . ARG A 1 299 ? -46.001 -23.635 18.251 1.00 96.50 299 ARG A N 1
ATOM 2399 C CA . ARG A 1 299 ? -46.201 -24.860 19.049 1.00 96.50 299 ARG A CA 1
ATOM 2400 C C . ARG A 1 299 ? -46.169 -24.590 20.552 1.00 96.50 299 ARG A C 1
ATOM 2402 O O . ARG A 1 299 ? -47.031 -25.087 21.273 1.00 96.50 299 ARG A O 1
ATOM 2409 N N . LYS A 1 300 ? -45.211 -23.789 21.030 1.00 96.69 300 LYS A N 1
ATOM 2410 C CA . LYS A 1 300 ? -45.126 -23.413 22.450 1.00 96.69 300 LYS A CA 1
ATOM 2411 C C . LYS A 1 300 ? -46.277 -22.517 22.897 1.00 96.69 300 LYS A C 1
ATOM 2413 O O . LYS A 1 300 ? -46.763 -22.682 24.012 1.00 96.69 300 LYS A O 1
ATOM 2418 N N . ASN A 1 301 ? -46.759 -21.628 22.033 1.00 95.94 301 ASN A N 1
ATOM 2419 C CA . ASN A 1 301 ? -47.941 -20.817 22.307 1.00 95.94 301 ASN A CA 1
ATOM 2420 C C . ASN A 1 301 ? -49.207 -21.678 22.422 1.00 95.94 301 ASN A C 1
ATOM 2422 O O . ASN A 1 301 ? -49.995 -21.450 23.337 1.00 95.94 301 ASN A O 1
ATOM 2426 N N . LEU A 1 302 ? -49.387 -22.682 21.555 1.00 96.19 302 LEU A N 1
ATOM 2427 C CA . LEU A 1 302 ? -50.508 -23.626 21.645 1.00 96.19 302 LEU A CA 1
ATOM 2428 C C . LEU A 1 302 ? -50.447 -24.463 22.932 1.00 96.19 302 LEU A C 1
ATOM 2430 O O . LEU A 1 302 ? -51.431 -24.505 23.666 1.00 96.19 302 LEU A O 1
ATOM 2434 N N . GLU A 1 303 ? -49.281 -25.030 23.262 1.00 95.62 303 GLU A N 1
ATOM 2435 C CA . GLU A 1 303 ? -49.056 -25.773 24.515 1.00 95.62 303 GLU A CA 1
ATOM 2436 C C . GLU A 1 303 ? -49.372 -24.904 25.750 1.00 95.62 303 GLU A C 1
ATOM 2438 O O . GLU A 1 303 ? -50.040 -25.339 26.688 1.00 95.62 303 GLU A O 1
ATOM 2443 N N . LEU A 1 304 ? -48.963 -23.631 25.730 1.00 95.81 304 LEU A N 1
ATOM 2444 C CA . LEU A 1 304 ? -49.241 -22.671 26.799 1.00 95.81 304 LEU A CA 1
ATOM 2445 C C . LEU A 1 304 ? -50.738 -22.339 26.908 1.00 95.81 304 LEU A C 1
ATOM 2447 O O . LEU A 1 304 ? -51.255 -22.208 28.020 1.00 95.81 304 LEU A O 1
ATOM 2451 N N . VAL A 1 305 ? -51.450 -22.211 25.784 1.00 95.31 305 VAL A N 1
ATOM 2452 C CA . VAL A 1 305 ? -52.909 -22.007 25.766 1.00 95.31 305 VAL A CA 1
ATOM 2453 C C . VAL A 1 305 ? -53.641 -23.229 26.329 1.00 95.31 305 VAL A C 1
ATOM 2455 O O . VAL A 1 305 ? -54.544 -23.062 27.152 1.00 95.31 305 VAL A O 1
ATOM 2458 N N . GLU A 1 306 ? -53.232 -24.445 25.962 1.00 95.25 306 GLU A N 1
ATOM 2459 C CA . GLU A 1 306 ? -53.794 -25.685 26.510 1.00 95.25 306 GLU A CA 1
ATOM 2460 C C . GLU A 1 306 ? -53.572 -25.789 28.022 1.00 95.25 306 GLU A C 1
ATOM 2462 O O . GLU A 1 306 ? -54.526 -26.034 28.767 1.00 95.25 306 GLU A O 1
ATOM 2467 N N . LEU A 1 307 ? -52.348 -25.515 28.490 1.00 94.88 307 LEU A N 1
ATOM 2468 C CA . LEU A 1 307 ? -51.989 -25.540 29.909 1.00 94.88 307 LEU A CA 1
ATOM 2469 C C . LEU A 1 307 ? -52.736 -24.465 30.718 1.00 94.88 307 LEU A C 1
ATOM 2471 O O . LEU A 1 307 ? -53.187 -24.714 31.837 1.00 94.88 307 LEU A O 1
ATOM 2475 N N . LYS A 1 308 ? -52.935 -23.269 30.148 1.00 95.06 308 LYS A N 1
ATOM 2476 C CA . LYS A 1 308 ? -53.807 -22.242 30.746 1.00 95.06 308 LYS A CA 1
ATOM 2477 C C . LYS A 1 308 ? -55.256 -22.717 30.824 1.00 95.06 308 LYS A C 1
ATOM 2479 O O . LYS A 1 308 ? -55.921 -22.472 31.831 1.00 95.06 308 LYS A O 1
ATOM 2484 N N . GLY A 1 309 ? -55.747 -23.406 29.795 1.00 94.00 309 GLY A N 1
ATOM 2485 C CA . GLY A 1 309 ? -57.101 -23.951 29.757 1.00 94.00 309 GLY A CA 1
ATOM 2486 C C . GLY A 1 309 ? -57.335 -25.080 30.764 1.00 94.00 309 GLY A C 1
ATOM 2487 O O . GLY A 1 309 ? -58.425 -25.167 31.330 1.00 94.00 309 GLY A O 1
ATOM 2488 N N . THR A 1 310 ? -56.347 -25.946 31.007 1.00 93.31 310 THR A N 1
ATOM 2489 C CA . THR A 1 310 ? -56.423 -26.983 32.050 1.00 93.31 310 THR A CA 1
ATOM 2490 C C . THR A 1 310 ? -56.300 -26.373 33.441 1.00 93.31 310 THR A C 1
ATOM 2492 O O . THR A 1 310 ? -57.147 -26.656 34.277 1.00 93.31 310 THR A O 1
ATOM 2495 N N . SER A 1 311 ? -55.348 -25.461 33.668 1.00 93.19 311 SER A N 1
ATOM 2496 C CA . SER A 1 311 ? -55.204 -24.737 34.940 1.00 93.19 311 SER A CA 1
ATOM 2497 C C . SER A 1 311 ? -56.475 -23.963 35.315 1.00 93.19 311 SER A C 1
ATOM 2499 O O . SER A 1 311 ? -56.974 -24.103 36.429 1.00 93.19 311 SER A O 1
ATOM 2501 N N . THR A 1 312 ? -57.079 -23.238 34.364 1.00 93.12 312 THR A N 1
ATOM 2502 C CA . THR A 1 312 ? -58.355 -22.528 34.579 1.00 93.12 312 THR A CA 1
ATOM 2503 C C . THR A 1 312 ? -59.478 -23.491 34.961 1.00 93.12 312 THR A C 1
ATOM 2505 O O . THR A 1 312 ? -60.226 -23.208 35.894 1.00 93.12 312 THR A O 1
ATOM 2508 N N . ARG A 1 313 ? -59.581 -24.647 34.286 1.00 92.38 313 ARG A N 1
ATOM 2509 C CA . ARG A 1 313 ? -60.558 -25.692 34.631 1.00 92.38 313 ARG A CA 1
ATOM 2510 C C . ARG A 1 313 ? -60.312 -26.259 36.028 1.00 92.38 313 ARG A C 1
ATOM 2512 O O . ARG A 1 313 ? -61.267 -26.368 36.786 1.00 92.38 313 ARG A O 1
ATOM 2519 N N . THR A 1 314 ? -59.060 -26.542 36.391 1.00 91.31 314 THR A N 1
ATOM 2520 C CA . THR A 1 314 ? -58.687 -27.034 37.726 1.00 91.31 314 THR A CA 1
ATOM 2521 C C . THR A 1 314 ? -59.043 -26.019 38.813 1.00 91.31 314 THR A C 1
ATOM 2523 O O . THR A 1 314 ? -59.663 -26.382 39.810 1.00 91.31 314 THR A O 1
ATOM 2526 N N . VAL A 1 315 ? -58.725 -24.736 38.606 1.00 92.00 315 VAL A N 1
ATOM 2527 C CA . VAL A 1 315 ? -59.089 -23.647 39.529 1.00 92.00 315 VAL A CA 1
ATOM 2528 C C . VAL A 1 315 ? -60.608 -23.505 39.644 1.00 92.00 315 VAL A C 1
ATOM 2530 O O . VAL A 1 315 ? -61.116 -23.345 40.748 1.00 92.00 315 VAL A O 1
ATOM 2533 N N . GLN A 1 316 ? -61.353 -23.615 38.539 1.00 90.25 316 GLN A N 1
ATOM 2534 C CA . GLN A 1 316 ? -62.819 -23.609 38.569 1.00 90.25 316 GLN A CA 1
ATOM 2535 C C . GLN A 1 316 ? -63.376 -24.790 39.368 1.00 90.25 316 GLN A C 1
ATOM 2537 O O . GLN A 1 316 ? -64.212 -24.568 40.234 1.00 90.25 316 GLN A O 1
ATOM 2542 N N . THR A 1 317 ? -62.882 -26.014 39.147 1.00 90.62 317 THR A N 1
ATOM 2543 C CA . THR A 1 317 ? -63.319 -27.192 39.914 1.00 90.62 317 THR A CA 1
ATOM 2544 C C . THR A 1 317 ? -62.986 -27.092 41.402 1.00 90.62 317 THR A C 1
ATOM 2546 O O . THR A 1 317 ? -63.797 -27.505 42.224 1.00 90.62 317 THR A O 1
ATOM 2549 N N . LEU A 1 318 ? -61.831 -26.515 41.759 1.00 87.50 318 LEU A N 1
ATOM 2550 C CA . LEU A 1 318 ? -61.437 -26.296 43.155 1.00 87.50 318 LEU A CA 1
ATOM 2551 C C . LEU A 1 318 ? -62.261 -25.194 43.829 1.00 87.50 318 LEU A C 1
ATOM 2553 O O . LEU A 1 318 ? -62.551 -25.313 45.008 1.00 87.50 318 LEU A O 1
ATOM 2557 N N . ASN A 1 319 ? -62.668 -24.155 43.093 1.00 86.25 319 ASN A N 1
ATOM 2558 C CA . ASN A 1 319 ? -63.551 -23.105 43.613 1.00 86.25 319 ASN A CA 1
ATOM 2559 C C . ASN A 1 319 ? -65.022 -23.552 43.733 1.00 86.25 319 ASN A C 1
ATOM 2561 O O . ASN A 1 319 ? -65.812 -22.850 44.358 1.00 86.25 319 ASN A O 1
ATOM 2565 N N . THR A 1 320 ? -65.412 -24.664 43.097 1.00 84.75 320 THR A N 1
ATOM 2566 C CA . THR A 1 320 ? -66.768 -25.243 43.194 1.00 84.75 320 THR A CA 1
ATOM 2567 C C . THR A 1 320 ? -66.908 -26.349 44.244 1.00 84.75 320 THR A C 1
ATOM 2569 O O . THR A 1 320 ? -68.025 -26.822 44.455 1.00 84.75 320 THR A O 1
ATOM 2572 N N . LEU A 1 321 ? -65.800 -26.782 44.854 1.00 67.31 321 LEU A N 1
ATOM 2573 C CA . LEU A 1 321 ? -65.753 -27.718 45.985 1.00 67.31 321 LEU A CA 1
ATOM 2574 C C . LEU A 1 321 ? -65.735 -26.949 47.310 1.00 67.31 321 LEU A C 1
ATOM 2576 O O . LEU A 1 321 ? -66.303 -27.489 48.284 1.00 67.31 321 LEU A O 1
#

InterPro domains:
  IPR025254 CCDC113/CCDC96, coiled-coil [PF13870] (241-320)
  IPR051885 Coiled-coil domain-containing protein involved in ciliogenesis [PTHR15654] (42-320)

pLDDT: mean 76.27, std 22.91, range [34.0, 98.38]

Secondary structure (DSSP, 8-state):
---PPPPP--S-----TTGGGG-HHHHHHHHHHHHT--PPPHHHHHHS-HHHHHHHHHHHHHHHHHHHHHHHHHHHHHHHHHS------S------------------------------------------------------PPP-------GGGSS--HHHHHHHHHHHHHHHHHHHHHHHHHHHHHHHHHHHHHHHHHHHHHHHHHHHHHHHHHHB-TT-SPBPHHHHHHHHHHHHHHHHHHHHHHHHHHHHHHHHHHHHHHHHHHHHHHHHHHHHHHHHHHHHHHHHHHHHHHHHHHHHHHHHHHHHHHHHHHHT-

Organism: Trypanosoma cruzi (strain CL Brener) (NCBI:txid353153)